Protein AF-A0AAW7J208-F1 (afdb_monomer_lite)

pLDDT: mean 70.07, std 15.94, range [34.88, 95.81]

Sequence (359 aa):
DAKIKTLSASKLTAGTIDAAKINVLNINAANITTGILNADRIGANSITATHINVANLAAISANLGTITAGTINAATVRIINLDAGAISTGTLNANLIAAYSITADKIKATSLDLFNNDFYTNVQPDGMRMQGKSQIIFGKWKDSSGVVRNSEGLYIGGYNAGVKYVALTRADGSTFMLRANSDMDIGTNTNVAKESLNIYDTAHFWYPQINHSDLTINGYFAMGGGIQEGSIQYDKSAGTMNFRVPGGRSGSYFWFNQNVNAAGTFNTVSRLSLKNVKGEYKGDALKEICDTTIVEYSYKNNPKARQLSPIIDDVNKIKQFTLPDIINDGKTVNLYAMSSLSWLAIQELAKKLENLEEK

Secondary structure (DSSP, 8-state):
-PPPS----TT---S---GGG---S---GGG---S---GGGS-TTSS-GGG---S----SS----S---S----TT---SS--GGG---S----TT--TTSS-GGG---S-EE--BTTEEEEEETTEEEEEESS-----EEE-TTSPEEEEE------SSSS----EEE-TTS-EEEEEE-TT---TT-TT--TTEEEE-S-----------SS------EE-SSSS---EEEEETTTTEEEEEE--GGG-EEEEE-S----SS-------GGG--------S-HHHHHHHSPPEEEEETTEEEEEEEE-----S-SS-SS---GGGB-SS-B-HHHHHHHHHHHHHHHHHHHHHHH--

Radius of gyration: 57.97 Å; chains: 1; bounding box: 134×55×175 Å

Foldseek 3Di:
DDDDPDDDCPPDPDPDDDCPPPDDPDDDPVPDDDDDDDCVPQDPPNDDPVNDDDPDDDDPDDPPDDDDDDDDPCPPPDDDDDDPVPPPDPDDDCPPVDPPNDDPVNDPDQWDWDDDPFWTWTHHPVGIDIDGPDDPWFAWDADPVRDTDRDGDDDQADDDDDDGWDFDADPVGRTQWIQAAPPDDPDPDPQDDHNDIDGPDPDPDDDDDDDDDDDDPWDKDWDDDDPFGWIFGQDPVQRWTWTWHGDPPDTDIDIDGPDDDDDDDQDPPDDPVVDDDPDDDDDQLLVQVVLADWDWADDPVGRPDIDIGQDLPPDDPPDPGDHDPQQCPSPGGNPVVNVVSVVVSVVVVVVVVVVVVVD

Organism: NCBI:txid1358

InterPro domains:
  IPR030392 Intramolecular chaperone auto-processing domain [PS51688] (270-359)

Structure (mmCIF, N/CA/C/O backbone):
data_AF-A0AAW7J208-F1
#
_entry.id   AF-A0AAW7J208-F1
#
loop_
_atom_site.group_PDB
_atom_site.id
_atom_site.type_symbol
_atom_site.label_atom_id
_atom_site.label_alt_id
_atom_site.label_comp_id
_atom_site.label_asym_id
_atom_site.label_entity_id
_atom_site.label_seq_id
_atom_site.pdbx_PDB_ins_code
_atom_site.Cartn_x
_atom_site.Cartn_y
_atom_site.Cartn_z
_atom_site.occupancy
_atom_site.B_iso_or_equiv
_atom_site.auth_seq_id
_atom_site.auth_comp_id
_atom_site.auth_asym_id
_atom_site.auth_atom_id
_atom_site.pdbx_PDB_model_num
ATOM 1 N N . ASP A 1 1 ? 74.606 5.127 -89.926 1.00 49.16 1 ASP A N 1
ATOM 2 C CA . ASP A 1 1 ? 74.192 6.021 -88.825 1.00 49.16 1 ASP A CA 1
ATOM 3 C C . ASP A 1 1 ? 75.310 6.285 -87.835 1.00 49.16 1 ASP A C 1
ATOM 5 O O . ASP A 1 1 ? 75.976 5.350 -87.397 1.00 49.16 1 ASP A O 1
ATOM 9 N N . ALA A 1 2 ? 75.525 7.560 -87.499 1.00 66.88 2 ALA A N 1
ATOM 10 C CA . ALA A 1 2 ? 76.449 7.982 -86.450 1.00 66.88 2 ALA A CA 1
ATOM 11 C C . ALA A 1 2 ? 75.791 7.786 -85.072 1.00 66.88 2 ALA A C 1
ATOM 13 O O . ALA A 1 2 ? 74.726 8.340 -84.805 1.00 66.88 2 ALA A O 1
ATOM 14 N N . LYS A 1 3 ? 76.408 6.988 -84.190 1.00 74.56 3 LYS A N 1
ATOM 15 C CA . LYS A 1 3 ? 75.931 6.802 -82.811 1.00 74.56 3 LYS A CA 1
ATOM 16 C C . LYS A 1 3 ? 76.372 7.977 -81.941 1.00 74.56 3 LYS A C 1
ATOM 18 O O . LYS A 1 3 ? 77.566 8.205 -81.770 1.00 74.56 3 LYS A O 1
ATOM 23 N N . ILE A 1 4 ? 75.416 8.664 -81.325 1.00 78.06 4 ILE A N 1
ATOM 24 C CA . ILE A 1 4 ? 75.699 9.603 -80.235 1.00 78.06 4 ILE A CA 1
ATOM 25 C C . ILE A 1 4 ? 75.899 8.780 -78.958 1.00 78.06 4 ILE A C 1
ATOM 27 O O . ILE A 1 4 ? 74.987 8.083 -78.521 1.00 78.06 4 ILE A O 1
ATOM 31 N N . LYS A 1 5 ? 77.107 8.817 -78.379 1.00 79.12 5 LYS A N 1
ATOM 32 C CA . LYS A 1 5 ? 77.455 8.011 -77.193 1.00 79.12 5 LYS A CA 1
ATOM 33 C C . LYS A 1 5 ? 76.780 8.526 -75.915 1.00 79.12 5 LYS A C 1
ATOM 35 O O . LYS A 1 5 ? 76.378 7.722 -75.083 1.00 79.12 5 LYS A O 1
ATOM 40 N N . THR A 1 6 ? 76.642 9.845 -75.773 1.00 77.00 6 THR A N 1
ATOM 41 C CA . THR A 1 6 ? 75.948 10.518 -74.664 1.00 77.00 6 THR A CA 1
ATOM 42 C C . THR A 1 6 ? 75.313 11.819 -75.157 1.00 77.00 6 THR A C 1
ATOM 44 O O . THR A 1 6 ? 75.892 12.524 -75.981 1.00 77.00 6 THR A O 1
ATOM 47 N N . LEU A 1 7 ? 74.124 12.149 -74.652 1.00 77.44 7 LEU A N 1
ATOM 48 C CA . LEU A 1 7 ? 73.428 13.406 -74.934 1.00 77.44 7 LEU A CA 1
ATOM 49 C C . LEU A 1 7 ? 72.880 13.968 -73.618 1.00 77.44 7 LEU A C 1
ATOM 51 O O . LEU A 1 7 ? 72.099 13.302 -72.944 1.00 77.44 7 LEU A O 1
ATOM 55 N N . SER A 1 8 ? 73.292 15.183 -73.249 1.00 80.19 8 SER A N 1
ATOM 56 C CA . SER A 1 8 ? 72.733 15.908 -72.101 1.00 80.19 8 SER A CA 1
ATOM 57 C C . SER A 1 8 ? 71.584 16.796 -72.574 1.00 80.19 8 SER A C 1
ATOM 59 O O . SER A 1 8 ? 71.782 17.666 -73.418 1.00 80.19 8 SER A O 1
ATOM 61 N N . ALA A 1 9 ? 70.381 16.566 -72.048 1.00 76.56 9 ALA A N 1
ATOM 62 C CA . ALA A 1 9 ? 69.143 17.203 -72.505 1.00 76.56 9 ALA A CA 1
ATOM 63 C C . ALA A 1 9 ? 68.591 18.252 -71.515 1.00 76.56 9 ALA A C 1
ATOM 65 O O . ALA A 1 9 ? 67.391 18.508 -71.485 1.00 76.56 9 ALA A O 1
ATOM 66 N N . SER A 1 10 ? 69.448 18.884 -70.706 1.00 74.62 10 SER A N 1
ATOM 67 C CA . SER A 1 10 ? 69.056 19.789 -69.603 1.00 74.62 10 SER A CA 1
ATOM 68 C C . SER A 1 10 ? 68.295 21.063 -70.013 1.00 74.62 10 SER A C 1
ATOM 70 O O . SER A 1 10 ? 67.815 21.798 -69.154 1.00 74.62 10 SER A O 1
ATOM 72 N N . LYS A 1 11 ? 68.187 21.341 -71.316 1.00 72.69 11 LYS A N 1
ATOM 73 C CA . LYS A 1 11 ? 67.493 22.499 -71.906 1.00 72.69 11 LYS A CA 1
ATOM 74 C C . LYS A 1 11 ? 66.445 22.084 -72.951 1.00 72.69 11 LYS A C 1
ATOM 76 O O . LYS A 1 11 ? 65.989 22.923 -73.722 1.00 72.69 11 LYS A O 1
ATOM 81 N N . LEU A 1 12 ? 66.107 20.795 -73.036 1.00 77.12 12 LEU A N 1
ATOM 82 C CA . LEU A 1 12 ? 65.174 20.288 -74.039 1.00 77.12 12 LEU A CA 1
ATOM 83 C C . LEU A 1 12 ? 63.733 20.688 -73.681 1.00 77.12 12 LEU A C 1
ATOM 85 O O . LEU A 1 12 ? 63.069 20.010 -72.904 1.00 77.12 12 LEU A O 1
ATOM 89 N N . THR A 1 13 ? 63.238 21.766 -74.285 1.00 69.44 13 THR A N 1
ATOM 90 C CA . THR A 1 13 ? 61.816 22.142 -74.255 1.00 69.44 13 THR A CA 1
ATOM 91 C C . THR A 1 13 ? 61.118 21.534 -75.471 1.00 69.44 13 THR A C 1
ATOM 93 O O . THR A 1 13 ? 60.892 22.203 -76.476 1.00 69.44 13 THR A O 1
ATOM 96 N N . ALA A 1 14 ? 60.846 20.232 -75.431 1.00 66.44 14 ALA A N 1
ATOM 97 C CA . ALA A 1 14 ? 60.118 19.548 -76.498 1.00 66.44 14 ALA A CA 1
ATOM 98 C C . ALA A 1 14 ? 58.607 19.596 -76.226 1.00 66.44 14 ALA A C 1
ATOM 100 O O . ALA A 1 14 ? 58.178 19.335 -75.107 1.00 66.44 14 ALA A O 1
ATOM 101 N N . GLY A 1 15 ? 57.800 19.900 -77.249 1.00 67.06 15 GLY A N 1
ATOM 102 C CA . GLY A 1 15 ? 56.337 19.910 -77.114 1.00 67.06 15 GLY A CA 1
ATOM 103 C C . GLY A 1 15 ? 55.754 18.518 -76.833 1.00 67.06 15 GLY A C 1
ATOM 104 O O . GLY A 1 15 ? 54.895 18.358 -75.975 1.00 67.06 15 GLY A O 1
ATOM 105 N N . THR A 1 16 ? 56.240 17.483 -77.521 1.00 72.31 16 THR A N 1
ATOM 106 C CA . THR A 1 16 ? 55.883 16.079 -77.265 1.00 72.31 16 THR A CA 1
ATOM 107 C C . THR A 1 16 ? 57.101 15.205 -77.542 1.00 72.31 16 THR A C 1
ATOM 109 O O . THR A 1 16 ? 57.703 15.306 -78.609 1.00 72.31 16 THR A O 1
ATOM 112 N N . ILE A 1 17 ? 57.475 14.356 -76.585 1.00 78.50 17 ILE A N 1
ATOM 113 C CA . ILE A 1 17 ? 58.492 13.315 -76.765 1.00 78.50 17 ILE A CA 1
ATOM 114 C C . ILE A 1 17 ? 57.754 11.980 -76.826 1.00 78.50 17 ILE A C 1
ATOM 116 O O . ILE A 1 17 ? 57.097 11.595 -75.860 1.00 78.50 17 ILE A O 1
ATOM 120 N N . ASP A 1 18 ? 57.862 11.273 -77.950 1.00 78.62 18 ASP A N 1
ATOM 121 C CA . ASP A 1 18 ? 57.304 9.928 -78.085 1.00 78.62 18 ASP A CA 1
ATOM 122 C C . ASP A 1 18 ? 58.197 8.909 -77.361 1.00 78.62 18 ASP A C 1
ATOM 124 O O . ASP A 1 18 ? 59.235 8.468 -77.863 1.00 78.62 18 ASP A O 1
ATOM 128 N N . ALA A 1 19 ? 57.790 8.542 -76.148 1.00 79.62 19 ALA A N 1
ATOM 129 C CA . ALA A 1 19 ? 58.507 7.584 -75.318 1.00 79.62 19 ALA A CA 1
ATOM 130 C C . ALA A 1 19 ? 58.384 6.127 -75.810 1.00 79.62 19 ALA A C 1
ATOM 132 O O . ALA A 1 19 ? 59.087 5.266 -75.286 1.00 79.62 19 ALA A O 1
ATOM 133 N N . ALA A 1 20 ? 57.564 5.819 -76.826 1.00 77.19 20 ALA A N 1
ATOM 134 C CA . ALA A 1 20 ? 57.389 4.446 -77.317 1.00 77.19 20 ALA A CA 1
ATOM 135 C C . ALA A 1 20 ? 58.679 3.830 -77.892 1.00 77.19 20 ALA A C 1
ATOM 137 O O . ALA A 1 20 ? 58.795 2.609 -77.992 1.00 77.19 20 ALA A O 1
ATOM 138 N N . LYS A 1 21 ? 59.658 4.666 -78.260 1.00 78.50 21 LYS A N 1
ATOM 139 C CA . LYS A 1 21 ? 60.955 4.252 -78.822 1.00 78.50 21 LYS A CA 1
ATOM 140 C C . LYS A 1 21 ? 62.141 4.509 -77.885 1.00 78.50 21 LYS A C 1
ATOM 142 O O . LYS A 1 21 ? 63.282 4.282 -78.282 1.00 78.50 21 LYS A O 1
ATOM 147 N N . ILE A 1 22 ? 61.895 4.989 -76.662 1.00 80.00 22 ILE A N 1
ATOM 148 C CA . ILE A 1 22 ? 62.936 5.390 -75.707 1.00 80.00 22 ILE A CA 1
ATOM 149 C C . ILE A 1 22 ? 62.897 4.451 -74.500 1.00 80.00 22 ILE A C 1
ATOM 151 O O . ILE A 1 22 ? 61.886 4.357 -73.812 1.00 80.00 22 ILE A O 1
ATOM 155 N N . ASN A 1 23 ? 64.016 3.786 -74.205 1.00 79.31 23 ASN A N 1
ATOM 156 C CA . ASN A 1 23 ? 64.177 3.043 -72.957 1.00 79.31 23 ASN A CA 1
ATOM 157 C C . ASN A 1 23 ? 64.783 3.966 -71.892 1.00 79.31 23 ASN A C 1
ATOM 159 O O . ASN A 1 23 ? 65.950 4.352 -71.997 1.00 79.31 23 ASN A O 1
ATOM 163 N N . VAL A 1 24 ? 63.994 4.338 -70.884 1.00 80.56 24 VAL A N 1
ATOM 164 C CA . VAL A 1 24 ? 64.457 5.205 -69.797 1.00 80.56 24 VAL A CA 1
ATOM 165 C C . VAL A 1 24 ? 64.844 4.342 -68.603 1.00 80.56 24 VAL A C 1
ATOM 167 O O . VAL A 1 24 ? 63.989 3.777 -67.932 1.00 80.56 24 VAL A O 1
ATOM 170 N N . LEU A 1 25 ? 66.150 4.250 -68.347 1.00 79.56 25 LEU A N 1
ATOM 171 C CA . LEU A 1 25 ? 66.707 3.372 -67.312 1.00 79.56 25 LEU A CA 1
ATOM 172 C C . LEU A 1 25 ? 66.337 3.800 -65.888 1.00 79.56 25 LEU A C 1
ATOM 174 O O . LEU A 1 25 ? 66.113 2.943 -65.046 1.00 79.56 25 LEU A O 1
ATOM 178 N N . ASN A 1 26 ? 66.283 5.107 -65.616 1.00 76.25 26 ASN A N 1
ATOM 179 C CA . ASN A 1 26 ? 65.925 5.657 -64.312 1.00 76.25 26 ASN A CA 1
ATOM 180 C C . ASN A 1 26 ? 65.121 6.940 -64.500 1.00 76.25 26 ASN A C 1
ATOM 182 O O . ASN A 1 26 ? 65.564 7.859 -65.190 1.00 76.25 26 ASN A O 1
ATOM 186 N N . ILE A 1 27 ? 63.963 7.015 -63.852 1.00 82.94 27 ILE A N 1
ATOM 187 C CA . ILE A 1 27 ? 63.142 8.223 -63.791 1.00 82.94 27 ILE A CA 1
ATOM 188 C C . ILE A 1 27 ? 62.992 8.605 -62.323 1.00 82.94 27 ILE A C 1
ATOM 190 O O . ILE A 1 27 ? 62.607 7.778 -61.500 1.00 82.94 27 ILE A O 1
ATOM 194 N N . ASN A 1 28 ? 63.275 9.865 -61.989 1.00 82.00 28 ASN A N 1
ATOM 195 C CA . ASN A 1 28 ? 62.936 10.403 -60.678 1.00 82.00 28 ASN A CA 1
ATOM 196 C C . ASN A 1 28 ? 61.467 10.849 -60.679 1.00 82.00 28 ASN A C 1
ATOM 198 O O . ASN A 1 28 ? 61.122 11.845 -61.317 1.00 82.00 28 ASN A O 1
ATOM 202 N N . ALA A 1 29 ? 60.619 10.120 -59.951 1.00 80.25 29 ALA A N 1
ATOM 203 C CA . ALA A 1 29 ? 59.183 10.374 -59.875 1.00 80.25 29 ALA A CA 1
ATOM 204 C C . ALA A 1 29 ? 58.824 11.763 -59.309 1.00 80.25 29 ALA A C 1
ATOM 206 O O . ALA A 1 29 ? 57.777 12.296 -59.663 1.00 80.25 29 ALA A O 1
ATOM 207 N N . ALA A 1 30 ? 59.696 12.386 -58.504 1.00 78.81 30 ALA A N 1
ATOM 208 C CA . ALA A 1 30 ? 59.445 13.710 -57.922 1.00 78.81 30 ALA A CA 1
ATOM 209 C C . ALA A 1 30 ? 59.345 14.837 -58.968 1.00 78.81 30 ALA A C 1
ATOM 211 O O . ALA A 1 30 ? 58.758 15.878 -58.693 1.00 78.81 30 ALA A O 1
ATOM 212 N N . ASN A 1 31 ? 59.898 14.625 -60.168 1.00 76.75 31 ASN A N 1
ATOM 213 C CA . ASN A 1 31 ? 59.882 15.600 -61.261 1.00 76.75 31 ASN A CA 1
ATOM 214 C C . ASN A 1 31 ? 58.801 15.304 -62.315 1.00 76.75 31 ASN A C 1
ATOM 216 O O . ASN A 1 31 ? 58.774 15.959 -63.357 1.00 76.75 31 ASN A O 1
ATOM 220 N N . ILE A 1 32 ? 57.943 14.302 -62.093 1.00 81.88 32 ILE A N 1
ATOM 221 C CA . ILE A 1 32 ? 56.883 13.946 -63.036 1.00 81.88 32 ILE A CA 1
ATOM 222 C C . ILE A 1 32 ? 55.583 14.653 -62.634 1.00 81.88 32 ILE A C 1
ATOM 224 O O . ILE A 1 32 ? 54.935 14.280 -61.661 1.00 81.88 32 ILE A O 1
ATOM 228 N N . THR A 1 33 ? 55.148 15.609 -63.451 1.00 76.19 33 THR A N 1
ATOM 229 C CA . THR A 1 33 ? 53.785 16.157 -63.400 1.00 76.19 33 THR A CA 1
ATOM 230 C C . THR A 1 33 ? 52.961 15.483 -64.495 1.00 76.19 33 THR A C 1
ATOM 232 O O . THR A 1 33 ? 53.045 15.866 -65.661 1.00 76.19 33 THR A O 1
ATOM 235 N N . THR A 1 34 ? 52.205 14.434 -64.163 1.00 75.69 34 THR A N 1
ATOM 236 C CA . THR A 1 34 ? 51.341 13.744 -65.141 1.00 75.69 34 THR A CA 1
ATOM 237 C C . THR A 1 34 ? 49.925 14.308 -65.141 1.00 75.69 34 THR A C 1
ATOM 239 O O . THR A 1 34 ? 49.398 14.614 -64.076 1.00 75.69 34 THR A O 1
ATOM 242 N N . GLY A 1 35 ? 49.272 14.340 -66.308 1.00 71.38 35 GLY A N 1
ATOM 243 C CA . GLY A 1 35 ? 47.822 14.549 -66.403 1.00 71.38 35 GLY A CA 1
ATOM 244 C C . GLY A 1 35 ? 47.029 13.274 -66.093 1.00 71.38 35 GLY A C 1
ATOM 245 O O . GLY A 1 35 ? 46.317 13.209 -65.099 1.00 71.38 35 GLY A O 1
ATOM 246 N N . ILE A 1 36 ? 47.178 12.239 -66.928 1.00 74.69 36 ILE A N 1
ATOM 247 C CA . ILE A 1 36 ? 46.529 10.930 -66.756 1.00 74.69 36 ILE A CA 1
ATOM 248 C C . ILE A 1 36 ? 47.606 9.845 -66.778 1.00 74.69 36 ILE A C 1
ATOM 250 O O . ILE A 1 36 ? 48.391 9.771 -67.723 1.00 74.69 36 ILE A O 1
ATOM 254 N N . LEU A 1 37 ? 47.613 8.981 -65.764 1.00 79.12 37 LEU A N 1
ATOM 255 C CA . LEU A 1 37 ? 48.396 7.749 -65.736 1.00 79.12 37 LEU A CA 1
ATOM 256 C C . LEU A 1 37 ? 47.424 6.564 -65.767 1.00 79.12 37 LEU A C 1
ATOM 258 O O . LEU A 1 37 ? 46.593 6.434 -64.872 1.00 79.12 37 LEU A O 1
ATOM 262 N N . ASN A 1 38 ? 47.494 5.718 -66.800 1.00 77.00 38 ASN A N 1
ATOM 263 C CA . ASN A 1 38 ? 46.616 4.548 -66.893 1.00 77.00 38 ASN A CA 1
ATOM 264 C C . ASN A 1 38 ? 46.999 3.509 -65.817 1.00 77.00 38 ASN A C 1
ATOM 266 O O . ASN A 1 38 ? 48.148 3.063 -65.759 1.00 77.00 38 ASN A O 1
ATOM 270 N N . ALA A 1 39 ? 46.021 3.118 -64.998 1.00 75.06 39 ALA A N 1
ATOM 271 C CA . ALA A 1 39 ? 46.160 2.142 -63.924 1.00 75.06 39 ALA A CA 1
ATOM 272 C C . ALA A 1 39 ? 46.560 0.735 -64.408 1.00 75.06 39 ALA A C 1
ATOM 274 O O . ALA A 1 39 ? 47.184 0.010 -63.640 1.00 75.06 39 ALA A O 1
ATOM 275 N N . ASP A 1 40 ? 46.324 0.380 -65.680 1.00 74.12 40 ASP A N 1
ATOM 276 C CA . ASP A 1 40 ? 46.755 -0.904 -66.274 1.00 74.12 40 ASP A CA 1
ATOM 277 C C . ASP A 1 40 ? 48.281 -1.119 -66.206 1.00 74.12 40 ASP A C 1
ATOM 279 O O . ASP A 1 40 ? 48.779 -2.236 -66.348 1.00 74.12 40 ASP A O 1
ATOM 283 N N . ARG A 1 41 ? 49.047 -0.036 -66.014 1.00 71.81 41 ARG A N 1
ATOM 284 C CA . ARG A 1 41 ? 50.516 -0.035 -65.904 1.00 71.81 41 ARG A CA 1
ATOM 285 C C . ARG A 1 41 ? 51.013 -0.065 -64.453 1.00 71.81 41 ARG A C 1
ATOM 287 O O . ARG A 1 41 ? 52.224 -0.098 -64.239 1.00 71.81 41 ARG A O 1
ATOM 294 N N . ILE A 1 42 ? 50.115 -0.036 -63.468 1.00 78.88 42 ILE A N 1
ATOM 295 C CA . ILE A 1 42 ? 50.440 -0.111 -62.042 1.00 78.88 42 ILE A CA 1
ATOM 296 C C . ILE A 1 42 ? 50.334 -1.581 -61.619 1.00 78.88 42 ILE A C 1
ATOM 298 O O . ILE A 1 42 ? 49.253 -2.163 -61.624 1.00 78.88 42 ILE A O 1
ATOM 302 N N . GLY A 1 43 ? 51.464 -2.205 -61.276 1.00 74.50 43 GLY A N 1
ATOM 303 C CA . GLY A 1 43 ? 51.495 -3.607 -60.849 1.00 74.50 43 GLY A CA 1
ATOM 304 C C . GLY A 1 43 ? 50.664 -3.866 -59.585 1.00 74.50 43 GLY A C 1
ATOM 305 O O . GLY A 1 43 ? 50.490 -2.982 -58.741 1.00 74.50 43 GLY A O 1
ATOM 306 N N . ALA A 1 44 ? 50.182 -5.101 -59.415 1.00 71.19 44 ALA A N 1
ATOM 307 C CA . ALA A 1 44 ? 49.484 -5.510 -58.194 1.00 71.19 44 ALA A CA 1
ATOM 308 C C . ALA A 1 44 ? 50.346 -5.230 -56.944 1.00 71.19 44 ALA A C 1
ATOM 310 O O . ALA A 1 44 ? 51.567 -5.383 -56.980 1.00 71.19 44 ALA A O 1
ATOM 311 N N . ASN A 1 45 ? 49.719 -4.798 -55.844 1.00 68.75 45 ASN A N 1
ATOM 312 C CA . ASN A 1 45 ? 50.365 -4.411 -54.575 1.00 68.75 45 ASN A CA 1
ATOM 313 C C . ASN A 1 45 ? 51.371 -3.242 -54.647 1.00 68.75 45 ASN A C 1
ATOM 315 O O . ASN A 1 45 ? 51.997 -2.931 -53.637 1.00 68.75 45 ASN A O 1
ATOM 319 N N . SER A 1 46 ? 51.531 -2.571 -55.796 1.00 76.56 46 SER A N 1
ATOM 320 C CA . SER A 1 46 ? 52.492 -1.462 -55.933 1.00 76.56 46 SER A CA 1
ATOM 321 C C . SER A 1 46 ? 52.017 -0.151 -55.295 1.00 76.56 46 SER A C 1
ATOM 323 O O . SER A 1 46 ? 52.837 0.717 -55.014 1.00 76.56 46 SER A O 1
ATOM 325 N N . ILE A 1 47 ? 50.716 -0.007 -55.027 1.00 79.50 47 ILE A N 1
ATOM 326 C CA . ILE A 1 47 ? 50.146 1.134 -54.303 1.00 79.50 47 ILE A CA 1
ATOM 327 C C . ILE A 1 47 ? 49.414 0.606 -53.067 1.00 79.50 47 ILE A C 1
ATOM 329 O O . ILE A 1 47 ? 48.403 -0.086 -53.178 1.00 79.50 47 ILE A O 1
ATOM 333 N N . THR A 1 48 ? 49.931 0.927 -51.883 1.00 79.12 48 THR A N 1
ATOM 334 C CA . THR A 1 48 ? 49.306 0.604 -50.594 1.00 79.12 48 THR A CA 1
ATOM 335 C C . THR A 1 48 ? 48.537 1.808 -50.056 1.00 79.12 48 THR A C 1
ATOM 337 O O . THR A 1 48 ? 48.892 2.955 -50.330 1.00 79.12 48 THR A O 1
ATOM 340 N N . ALA A 1 49 ? 47.511 1.565 -49.234 1.00 76.31 49 ALA A N 1
ATOM 341 C CA . ALA A 1 49 ? 46.683 2.625 -48.645 1.00 76.31 49 ALA A CA 1
ATOM 342 C C . ALA A 1 49 ? 47.488 3.668 -47.838 1.00 76.31 49 ALA A C 1
ATOM 344 O O . ALA A 1 49 ? 47.060 4.809 -47.721 1.00 76.31 49 ALA A O 1
ATOM 345 N N . THR A 1 50 ? 48.681 3.314 -47.344 1.00 77.75 50 THR A N 1
ATOM 346 C CA . THR A 1 50 ? 49.594 4.232 -46.636 1.00 77.75 50 THR A CA 1
ATOM 347 C C . THR A 1 50 ? 50.131 5.369 -47.510 1.00 77.75 50 THR A C 1
ATOM 349 O O . THR A 1 50 ? 50.604 6.364 -46.973 1.00 77.75 50 THR A O 1
ATOM 352 N N . HIS A 1 51 ? 50.083 5.229 -48.838 1.00 77.06 51 HIS A N 1
ATOM 353 C CA . HIS A 1 51 ? 50.622 6.196 -49.801 1.00 77.06 51 HIS A CA 1
ATOM 354 C C . HIS A 1 51 ? 49.528 6.947 -50.580 1.00 77.06 51 HIS A C 1
ATOM 356 O O . HIS A 1 51 ? 49.842 7.666 -51.527 1.00 77.06 51 HIS A O 1
ATOM 362 N N . ILE A 1 52 ? 48.250 6.791 -50.208 1.00 80.31 52 ILE A N 1
ATOM 363 C CA . ILE A 1 52 ? 47.117 7.423 -50.894 1.00 80.31 52 ILE A CA 1
ATOM 364 C C . ILE A 1 52 ? 46.370 8.335 -49.918 1.00 80.31 52 ILE A C 1
ATOM 366 O O . ILE A 1 52 ? 45.854 7.879 -48.903 1.00 80.31 52 ILE A O 1
ATOM 370 N N . ASN A 1 53 ? 46.247 9.618 -50.260 1.00 82.38 53 ASN A N 1
ATOM 371 C CA . ASN A 1 53 ? 45.293 10.517 -49.616 1.00 82.38 53 ASN A CA 1
ATOM 372 C C . ASN A 1 53 ? 43.998 10.533 -50.440 1.00 82.38 53 ASN A C 1
ATOM 374 O O . ASN A 1 53 ? 43.948 11.130 -51.517 1.00 82.38 53 ASN A O 1
ATOM 378 N N . VAL A 1 54 ? 42.969 9.831 -49.965 1.00 83.06 54 VAL A N 1
ATOM 379 C CA . VAL A 1 54 ? 41.672 9.751 -50.645 1.00 83.06 54 VAL A CA 1
ATOM 380 C C . VAL A 1 54 ? 40.739 10.817 -50.077 1.00 83.06 54 VAL A C 1
ATOM 382 O O . VAL A 1 54 ? 40.242 10.675 -48.965 1.00 83.06 54 VAL A O 1
ATOM 385 N N . ALA A 1 55 ? 40.458 11.863 -50.858 1.00 83.81 55 ALA A N 1
ATOM 386 C CA . ALA A 1 55 ? 39.499 12.897 -50.459 1.00 83.81 55 ALA A CA 1
ATOM 387 C C . ALA A 1 55 ? 38.042 12.396 -50.495 1.00 83.81 55 ALA A C 1
ATOM 389 O O . ALA A 1 55 ? 37.242 12.767 -49.645 1.00 83.81 55 ALA A O 1
ATOM 390 N N . ASN A 1 56 ? 37.702 11.546 -51.471 1.00 81.44 56 ASN A N 1
ATOM 391 C CA . ASN A 1 56 ? 36.388 10.919 -51.605 1.00 81.44 56 ASN A CA 1
ATOM 392 C C . ASN A 1 56 ? 36.564 9.464 -52.041 1.00 81.44 56 ASN A C 1
ATOM 394 O O . ASN A 1 56 ? 37.161 9.204 -53.086 1.00 81.44 56 ASN A O 1
ATOM 398 N N . LEU A 1 57 ? 36.038 8.522 -51.257 1.00 86.31 57 LEU A N 1
ATOM 399 C CA . LEU A 1 57 ? 36.042 7.101 -51.594 1.00 86.31 57 LEU A CA 1
ATOM 400 C C . LEU A 1 57 ? 34.620 6.655 -51.943 1.00 86.31 57 LEU A C 1
ATOM 402 O O . LEU A 1 57 ? 33.763 6.582 -51.067 1.00 86.31 57 LEU A O 1
ATOM 406 N N . ALA A 1 58 ? 34.382 6.317 -53.209 1.00 86.12 58 ALA A N 1
ATOM 407 C CA . ALA A 1 58 ? 33.175 5.623 -53.647 1.00 86.12 58 ALA A CA 1
ATOM 408 C C . ALA A 1 58 ? 33.543 4.171 -53.978 1.00 86.12 58 ALA A C 1
ATOM 410 O O . ALA A 1 58 ? 34.137 3.899 -55.019 1.00 86.12 58 ALA A O 1
ATOM 411 N N . ALA A 1 59 ? 33.233 3.241 -53.074 1.00 86.06 59 ALA A N 1
ATOM 412 C CA . ALA A 1 59 ? 33.522 1.819 -53.243 1.00 86.06 59 ALA A CA 1
ATOM 413 C C . ALA A 1 59 ? 32.232 0.997 -53.143 1.00 86.06 59 ALA A C 1
ATOM 415 O O . ALA A 1 59 ? 31.392 1.264 -52.289 1.00 86.06 59 ALA A O 1
ATOM 416 N N . ILE A 1 60 ? 32.097 -0.030 -53.989 1.00 87.38 60 ILE A N 1
ATOM 417 C CA . ILE A 1 60 ? 30.994 -1.007 -53.895 1.00 87.38 60 ILE A CA 1
ATOM 418 C C . ILE A 1 60 ? 31.169 -1.880 -52.641 1.00 87.38 60 ILE A C 1
ATOM 420 O O . ILE A 1 60 ? 30.200 -2.205 -51.960 1.00 87.38 60 ILE A O 1
ATOM 424 N N . SER A 1 61 ? 32.416 -2.229 -52.309 1.00 85.06 61 SER A N 1
ATOM 425 C CA . SER A 1 61 ? 32.792 -2.953 -51.092 1.00 85.06 61 SER A CA 1
ATOM 426 C C . SER A 1 61 ? 34.186 -2.532 -50.638 1.00 85.06 61 SER A C 1
ATOM 428 O O . SER A 1 61 ? 35.085 -2.409 -51.471 1.00 85.06 61 SER A O 1
ATOM 430 N N . ALA A 1 62 ? 34.391 -2.377 -49.333 1.00 86.25 62 ALA A N 1
ATOM 431 C CA . ALA A 1 62 ? 35.705 -2.133 -48.753 1.00 86.25 62 ALA A CA 1
ATOM 432 C C . ALA A 1 62 ? 35.842 -2.875 -47.418 1.00 86.25 62 ALA A C 1
ATOM 434 O O . ALA A 1 62 ? 34.905 -2.911 -46.624 1.00 86.25 62 ALA A O 1
ATOM 435 N N . ASN A 1 63 ? 37.022 -3.440 -47.163 1.00 86.06 63 ASN A N 1
ATOM 436 C CA . ASN A 1 63 ? 37.426 -3.891 -45.834 1.00 86.06 63 ASN A CA 1
ATOM 437 C C . ASN A 1 63 ? 38.318 -2.801 -45.226 1.00 86.06 63 ASN A C 1
ATOM 439 O O . ASN A 1 63 ? 39.511 -2.745 -45.512 1.00 86.06 63 ASN A O 1
ATOM 443 N N . LEU A 1 64 ? 37.71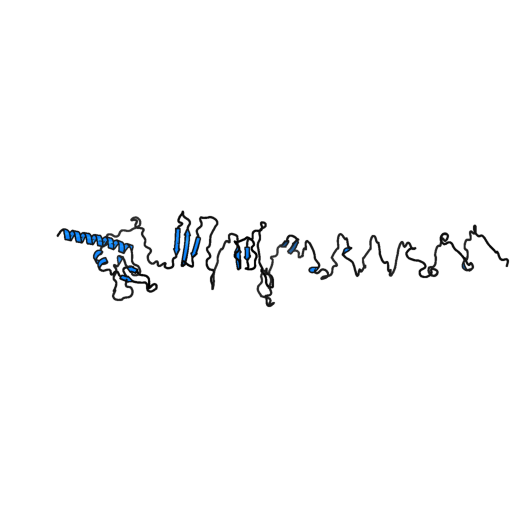0 -1.885 -44.469 1.00 84.56 64 LEU A N 1
ATOM 444 C CA . LEU A 1 64 ? 38.364 -0.665 -43.976 1.00 84.56 64 LEU A CA 1
ATOM 445 C C . LEU A 1 64 ? 39.095 -0.848 -42.634 1.00 84.56 64 LEU A C 1
ATOM 447 O O . LEU A 1 64 ? 39.770 0.075 -42.191 1.00 84.56 64 LEU A O 1
ATOM 451 N N . GLY A 1 65 ? 38.974 -2.010 -41.981 1.00 86.25 65 GLY A N 1
ATOM 452 C CA . GLY A 1 65 ? 39.525 -2.220 -40.640 1.00 86.25 65 GLY A CA 1
ATOM 453 C C . GLY A 1 65 ? 38.957 -1.225 -39.619 1.00 86.25 65 GLY A C 1
ATOM 454 O O . GLY A 1 65 ? 37.740 -1.079 -39.502 1.00 86.25 65 GLY A O 1
ATOM 455 N N . THR A 1 66 ? 39.839 -0.545 -38.880 1.00 84.56 66 THR A N 1
ATOM 456 C CA . THR A 1 66 ? 39.464 0.500 -37.914 1.00 84.56 66 THR A CA 1
ATOM 457 C C . THR A 1 66 ? 39.117 1.803 -38.630 1.00 84.56 66 THR A C 1
ATOM 459 O O . THR A 1 66 ? 39.946 2.366 -39.342 1.00 84.56 66 THR A O 1
ATOM 462 N N . ILE A 1 67 ? 37.915 2.326 -38.384 1.00 87.06 67 ILE A N 1
ATOM 463 C CA . ILE A 1 67 ? 37.445 3.599 -38.938 1.00 87.06 67 ILE A CA 1
ATOM 464 C C . ILE A 1 67 ? 37.369 4.633 -37.810 1.00 87.06 67 ILE A C 1
ATOM 466 O O . ILE A 1 67 ? 36.547 4.502 -36.907 1.00 87.06 67 ILE A O 1
ATOM 470 N N . THR A 1 68 ? 38.173 5.692 -37.897 1.00 86.56 68 THR A N 1
ATOM 471 C CA . THR A 1 68 ? 38.003 6.902 -37.080 1.00 86.56 68 THR A CA 1
ATOM 472 C C . THR A 1 68 ? 37.264 7.938 -37.921 1.00 86.56 68 THR A C 1
ATOM 474 O O . THR A 1 68 ? 37.861 8.578 -38.782 1.00 86.56 68 THR A O 1
ATOM 477 N N . ALA A 1 69 ? 35.956 8.081 -37.712 1.00 83.31 69 ALA A N 1
ATOM 478 C CA . ALA A 1 69 ? 35.110 9.022 -38.448 1.00 83.31 69 ALA A CA 1
ATOM 479 C C . ALA A 1 69 ? 34.498 10.067 -37.506 1.00 83.31 69 ALA A C 1
ATOM 481 O O . ALA A 1 69 ? 34.198 9.761 -36.356 1.00 83.31 69 ALA A O 1
ATOM 482 N N . GLY A 1 70 ? 34.279 11.290 -38.002 1.00 82.44 70 GLY A N 1
ATOM 483 C CA . GLY A 1 70 ? 33.551 12.323 -37.256 1.00 82.44 70 GLY A CA 1
ATOM 484 C C . GLY A 1 70 ? 32.044 12.058 -37.227 1.00 82.44 70 GLY A C 1
ATOM 485 O O . GLY A 1 70 ? 31.442 11.930 -36.167 1.00 82.44 70 GLY A O 1
ATOM 486 N N . THR A 1 71 ? 31.422 11.935 -38.402 1.00 81.62 71 THR A N 1
ATOM 487 C CA . THR A 1 71 ? 29.998 11.599 -38.547 1.00 81.62 71 THR A CA 1
ATOM 488 C C . THR A 1 71 ? 29.843 10.477 -39.562 1.00 81.62 71 THR A C 1
ATOM 490 O O . THR A 1 71 ? 30.395 10.548 -40.657 1.00 81.62 71 THR A O 1
ATOM 493 N N . ILE A 1 72 ? 29.073 9.450 -39.206 1.00 85.62 72 ILE A N 1
ATOM 494 C CA . ILE A 1 72 ? 28.694 8.354 -40.101 1.00 85.62 72 ILE A CA 1
ATOM 495 C C . ILE A 1 72 ? 27.195 8.485 -40.374 1.00 85.62 72 ILE A C 1
ATOM 497 O O . ILE A 1 72 ? 26.389 8.408 -39.448 1.00 85.62 72 ILE A O 1
ATOM 501 N N . ASN A 1 73 ? 26.802 8.662 -41.639 1.00 85.44 73 ASN A N 1
ATOM 502 C CA . ASN A 1 73 ? 25.398 8.545 -42.035 1.00 85.44 73 ASN A CA 1
ATOM 503 C C . ASN A 1 73 ? 25.028 7.054 -42.113 1.00 85.44 73 ASN A C 1
ATOM 505 O O . ASN A 1 73 ? 25.308 6.380 -43.102 1.00 85.44 73 ASN A O 1
ATOM 509 N N . ALA A 1 74 ? 24.448 6.534 -41.033 1.00 82.50 74 ALA A N 1
ATOM 510 C CA . ALA A 1 74 ? 24.281 5.104 -40.802 1.00 82.50 74 ALA A CA 1
ATOM 511 C C . ALA A 1 74 ? 22.936 4.520 -41.284 1.00 82.50 74 ALA A C 1
ATOM 513 O O . ALA A 1 74 ? 22.480 3.525 -40.726 1.00 82.50 74 ALA A O 1
ATOM 514 N N . ALA A 1 75 ? 22.299 5.096 -42.312 1.00 82.31 75 ALA A N 1
ATOM 515 C CA . ALA A 1 75 ? 20.945 4.710 -42.745 1.00 82.31 75 ALA A CA 1
ATOM 516 C C . ALA A 1 75 ? 20.754 3.200 -43.028 1.00 82.31 75 ALA A C 1
ATOM 518 O O . ALA A 1 75 ? 19.653 2.683 -42.866 1.00 82.31 75 ALA A O 1
ATOM 519 N N . THR A 1 76 ? 21.812 2.486 -43.429 1.00 83.31 76 THR A N 1
ATOM 520 C CA . THR A 1 76 ? 21.784 1.043 -43.745 1.00 83.31 76 THR A CA 1
ATOM 521 C C . THR A 1 76 ? 22.885 0.238 -43.041 1.00 83.31 76 THR A C 1
ATOM 523 O O . THR A 1 76 ? 23.170 -0.900 -43.422 1.00 83.31 76 THR A O 1
ATOM 526 N N . VAL A 1 77 ? 23.534 0.797 -42.014 1.00 86.56 77 VAL A N 1
ATOM 527 C CA . VAL A 1 77 ? 24.652 0.123 -41.334 1.00 86.56 77 VAL A CA 1
ATOM 528 C C . VAL A 1 77 ? 24.125 -0.994 -40.432 1.00 86.56 77 VAL A C 1
ATOM 530 O O . VAL A 1 77 ? 23.378 -0.752 -39.489 1.00 86.56 77 VAL A O 1
ATOM 533 N N . ARG A 1 78 ? 24.558 -2.232 -40.697 1.00 82.56 78 ARG A N 1
ATOM 534 C CA . ARG A 1 78 ? 24.241 -3.413 -39.882 1.00 82.56 78 ARG A CA 1
ATOM 535 C C . ARG A 1 78 ? 25.469 -3.857 -39.092 1.00 82.56 78 ARG A C 1
ATOM 537 O O . ARG A 1 78 ? 26.435 -4.340 -39.678 1.00 82.56 78 ARG A O 1
ATOM 544 N N . ILE A 1 79 ? 25.410 -3.739 -37.767 1.00 82.75 79 ILE A N 1
ATOM 545 C CA . ILE A 1 79 ? 26.483 -4.167 -36.859 1.00 82.75 79 ILE A CA 1
ATOM 546 C C . ILE A 1 79 ? 26.113 -5.533 -36.273 1.00 82.75 79 ILE A C 1
ATOM 548 O O . ILE A 1 79 ? 25.033 -5.690 -35.714 1.00 82.75 79 ILE A O 1
ATOM 552 N N . ILE A 1 80 ? 26.988 -6.529 -36.435 1.00 79.50 80 ILE A N 1
ATOM 553 C CA . ILE A 1 80 ? 26.727 -7.911 -35.989 1.00 79.50 80 ILE A CA 1
ATOM 554 C C . ILE 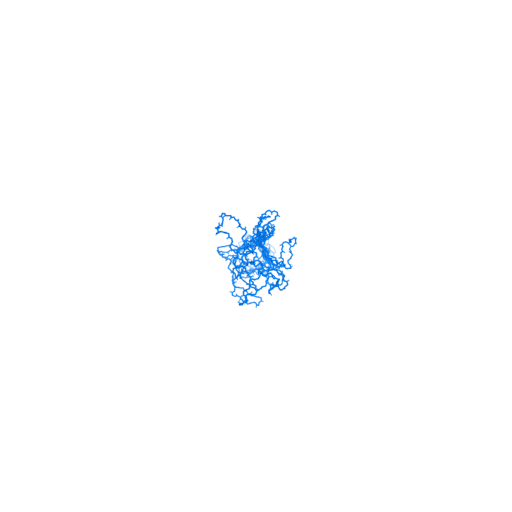A 1 80 ? 27.114 -8.103 -34.517 1.00 79.50 80 ILE A C 1
ATOM 556 O O . ILE A 1 80 ? 26.361 -8.712 -33.770 1.00 79.50 80 ILE A O 1
ATOM 560 N N . ASN A 1 81 ? 28.259 -7.553 -34.101 1.00 77.50 81 ASN A N 1
ATOM 561 C CA . ASN A 1 81 ? 28.821 -7.709 -32.757 1.00 77.50 81 ASN A CA 1
ATOM 562 C C . ASN A 1 81 ? 29.176 -6.333 -32.187 1.00 77.50 81 ASN A C 1
ATOM 564 O O . ASN A 1 81 ? 30.341 -5.939 -32.171 1.00 77.50 81 ASN A O 1
ATOM 568 N N . LEU A 1 82 ? 28.158 -5.567 -31.799 1.00 81.69 82 LEU A N 1
ATOM 569 C CA . LEU A 1 82 ? 28.366 -4.271 -31.162 1.00 81.69 82 LEU A CA 1
ATOM 570 C C . LEU A 1 82 ? 28.659 -4.474 -29.672 1.00 81.69 82 LEU A C 1
ATOM 572 O O . LEU A 1 82 ? 27.805 -4.988 -28.952 1.00 81.69 82 LEU A O 1
ATOM 576 N N . ASP A 1 83 ? 29.835 -4.051 -29.205 1.00 78.25 83 ASP A N 1
ATOM 577 C CA . ASP A 1 83 ? 30.095 -3.931 -27.768 1.00 78.25 83 ASP A CA 1
ATOM 578 C C . ASP A 1 83 ? 29.370 -2.692 -27.226 1.00 78.25 83 ASP A C 1
ATOM 580 O O . ASP A 1 83 ? 29.743 -1.550 -27.504 1.00 78.25 83 ASP A O 1
ATOM 584 N N . ALA A 1 84 ? 28.307 -2.929 -26.459 1.00 68.25 84 ALA A N 1
ATOM 585 C CA . ALA A 1 84 ? 27.499 -1.872 -25.868 1.00 68.25 84 ALA A CA 1
ATOM 586 C C . ALA A 1 84 ? 28.239 -1.080 -24.772 1.00 68.25 84 ALA A C 1
ATOM 588 O O . ALA A 1 84 ? 27.865 0.060 -24.507 1.00 68.25 84 ALA A O 1
ATOM 589 N N . GLY A 1 85 ? 29.292 -1.639 -24.158 1.00 64.62 85 GLY A N 1
ATOM 590 C CA . GLY A 1 85 ? 30.063 -0.978 -23.098 1.00 64.62 85 GLY A CA 1
ATOM 591 C C . GLY A 1 85 ? 30.875 0.228 -23.582 1.00 64.62 85 GLY A C 1
ATOM 592 O O . GLY A 1 85 ? 31.180 1.121 -22.795 1.00 64.62 85 GLY A O 1
ATOM 593 N N . ALA A 1 86 ? 31.175 0.290 -24.882 1.00 64.38 86 ALA A N 1
ATOM 594 C CA . ALA A 1 86 ? 31.887 1.397 -25.521 1.00 64.38 86 ALA A CA 1
ATOM 595 C C . ALA A 1 86 ? 30.954 2.506 -26.059 1.00 64.38 86 ALA A C 1
ATOM 597 O O . ALA A 1 86 ? 31.429 3.516 -26.581 1.00 64.38 86 ALA A O 1
ATOM 598 N N . ILE A 1 87 ? 29.629 2.346 -25.947 1.00 72.94 87 ILE A N 1
ATOM 599 C CA . ILE A 1 87 ? 28.639 3.320 -26.426 1.00 72.94 87 ILE A CA 1
ATOM 600 C C . ILE A 1 87 ? 28.398 4.383 -25.339 1.00 72.94 87 ILE A C 1
ATOM 602 O O . ILE A 1 87 ? 27.494 4.259 -24.518 1.00 72.94 87 ILE A O 1
ATOM 606 N N . SER A 1 88 ? 29.178 5.470 -25.334 1.00 63.81 88 SER A N 1
ATOM 607 C CA . SER A 1 88 ? 28.991 6.605 -24.407 1.00 63.81 88 SER A CA 1
ATOM 608 C C . SER A 1 88 ? 27.970 7.639 -24.925 1.00 63.81 88 SER A C 1
ATOM 610 O O . SER A 1 88 ? 28.245 8.840 -24.986 1.00 63.81 88 SER A O 1
ATOM 612 N N . THR A 1 89 ? 26.806 7.196 -25.397 1.00 57.00 89 THR A N 1
ATOM 613 C CA . THR A 1 89 ? 25.805 8.096 -26.001 1.00 57.00 89 THR A CA 1
ATOM 614 C C . THR A 1 89 ? 24.921 8.760 -24.947 1.00 57.00 89 THR A C 1
ATOM 616 O O . THR A 1 89 ? 24.500 8.100 -24.002 1.00 57.00 89 THR A O 1
ATOM 619 N N . GLY A 1 90 ? 24.554 10.031 -25.148 1.00 58.53 90 GLY A N 1
ATOM 620 C CA . GLY A 1 90 ? 23.600 10.739 -24.281 1.00 58.53 90 GLY A CA 1
ATOM 621 C C . GLY A 1 90 ? 22.137 10.282 -24.420 1.00 58.53 90 GLY A C 1
ATOM 622 O O . GLY A 1 90 ? 21.396 10.319 -23.444 1.00 58.53 90 GLY A O 1
ATOM 623 N N . THR A 1 91 ? 21.687 9.838 -25.602 1.00 54.56 91 THR A N 1
ATOM 624 C CA . THR A 1 91 ? 20.297 9.382 -25.820 1.00 54.56 91 THR A CA 1
ATOM 625 C C . THR A 1 91 ? 20.239 8.272 -26.872 1.00 54.56 91 THR A C 1
ATOM 627 O O . THR A 1 91 ? 20.716 8.457 -27.989 1.00 54.56 91 THR A O 1
ATOM 630 N N . LEU A 1 92 ? 19.617 7.137 -26.535 1.00 68.31 92 LEU A N 1
ATOM 631 C CA . LEU A 1 92 ? 19.250 6.066 -27.468 1.00 68.31 92 LEU A CA 1
ATOM 632 C C . LEU A 1 92 ? 17.731 6.123 -27.700 1.00 68.31 92 LEU A C 1
ATOM 634 O O . LEU A 1 92 ? 16.960 5.870 -26.777 1.00 68.31 92 LEU A O 1
ATOM 638 N N . ASN A 1 93 ? 17.283 6.469 -28.910 1.00 60.47 93 ASN A N 1
ATOM 639 C CA . ASN A 1 93 ? 15.856 6.463 -29.248 1.00 60.47 93 ASN A CA 1
ATOM 640 C C . ASN A 1 93 ? 15.401 5.022 -29.549 1.00 60.47 93 ASN A C 1
ATOM 642 O O . ASN A 1 93 ? 15.738 4.453 -30.585 1.00 60.47 93 ASN A O 1
ATOM 646 N N . ALA A 1 94 ? 14.660 4.428 -28.614 1.00 59.19 94 ALA A N 1
ATOM 647 C CA . ALA A 1 94 ? 14.305 3.010 -28.585 1.00 59.19 94 ALA A CA 1
ATOM 648 C C . ALA A 1 94 ? 13.109 2.607 -29.475 1.00 59.19 94 ALA A C 1
ATOM 650 O O . ALA A 1 94 ? 12.655 1.467 -29.382 1.00 59.19 94 ALA A O 1
ATOM 651 N N . ASN A 1 95 ? 12.615 3.480 -30.363 1.00 56.59 95 ASN A N 1
ATOM 652 C CA . ASN A 1 95 ? 11.448 3.199 -31.218 1.00 56.59 95 ASN A CA 1
ATOM 653 C C . ASN A 1 95 ? 11.580 1.938 -32.111 1.00 56.59 95 ASN A C 1
ATOM 655 O O . ASN A 1 95 ? 10.582 1.483 -32.661 1.00 56.59 95 ASN A O 1
ATOM 659 N N . LEU A 1 96 ? 12.785 1.370 -32.266 1.00 54.94 96 LEU A N 1
ATOM 660 C CA . LEU A 1 96 ? 13.074 0.183 -33.087 1.00 54.94 96 LEU A CA 1
ATOM 661 C C . LEU A 1 96 ? 13.600 -1.027 -32.290 1.00 54.94 96 LEU A C 1
ATOM 663 O O . LEU A 1 96 ? 14.064 -1.999 -32.887 1.00 54.94 96 LEU A O 1
ATOM 667 N N . ILE A 1 97 ? 13.545 -1.006 -30.955 1.00 70.38 97 ILE A N 1
ATOM 668 C CA . ILE A 1 97 ? 13.888 -2.190 -30.155 1.00 70.38 97 ILE A CA 1
ATOM 669 C C . ILE A 1 97 ? 12.722 -3.183 -30.253 1.00 70.38 97 ILE A C 1
ATOM 671 O O . ILE A 1 97 ? 11.653 -2.955 -29.692 1.00 70.38 97 ILE A O 1
ATOM 675 N N . ALA A 1 98 ? 12.913 -4.279 -30.995 1.00 64.06 98 ALA A N 1
ATOM 676 C CA . ALA A 1 98 ? 11.877 -5.289 -31.208 1.00 64.06 98 ALA A CA 1
ATOM 677 C C . ALA A 1 98 ? 11.366 -5.880 -29.881 1.00 64.06 98 ALA A C 1
ATOM 679 O O . ALA A 1 98 ? 12.144 -6.105 -28.945 1.00 64.06 98 ALA A O 1
ATOM 680 N N . ALA A 1 99 ? 10.065 -6.190 -29.829 1.00 56.31 99 ALA A N 1
ATOM 681 C CA . ALA A 1 99 ? 9.448 -6.882 -28.699 1.00 56.31 99 ALA A CA 1
ATOM 682 C C . ALA A 1 99 ? 10.271 -8.128 -28.306 1.00 56.31 99 ALA A C 1
ATOM 684 O O . ALA A 1 99 ? 10.774 -8.837 -29.176 1.00 56.31 99 ALA A O 1
ATOM 685 N N . TYR A 1 100 ? 10.427 -8.370 -26.999 1.00 55.34 100 TYR A N 1
ATOM 686 C CA . TYR A 1 100 ? 11.249 -9.442 -26.400 1.00 55.34 100 TYR A CA 1
ATOM 687 C C . TYR A 1 100 ? 12.780 -9.290 -26.493 1.00 55.34 100 TYR A C 1
ATOM 689 O O . TYR A 1 100 ? 13.497 -10.128 -25.949 1.00 55.34 100 TYR A O 1
ATOM 697 N N . SER A 1 101 ? 13.316 -8.227 -27.104 1.00 64.81 101 SER A N 1
ATOM 698 C CA . SER A 1 101 ? 14.775 -7.987 -27.107 1.00 64.81 101 SER A CA 1
ATOM 699 C C . SER A 1 101 ? 15.289 -7.507 -25.745 1.00 64.81 101 SER A C 1
ATOM 701 O O . SER A 1 101 ? 16.362 -7.916 -25.296 1.00 64.81 101 SER A O 1
ATOM 703 N N . ILE A 1 102 ? 14.484 -6.691 -25.058 1.00 72.00 102 ILE A N 1
ATOM 704 C CA . ILE A 1 102 ? 14.682 -6.316 -23.657 1.00 72.00 102 ILE A CA 1
ATOM 705 C C . ILE A 1 102 ? 13.662 -7.097 -22.825 1.00 72.00 102 ILE A C 1
ATOM 707 O O . ILE A 1 102 ? 12.477 -6.769 -22.794 1.00 72.00 102 ILE A O 1
ATOM 711 N N . THR A 1 103 ? 14.122 -8.172 -22.196 1.00 64.25 103 THR A N 1
ATOM 712 C CA . THR A 1 103 ? 13.358 -8.966 -21.229 1.00 64.25 103 THR A CA 1
ATOM 713 C C . THR A 1 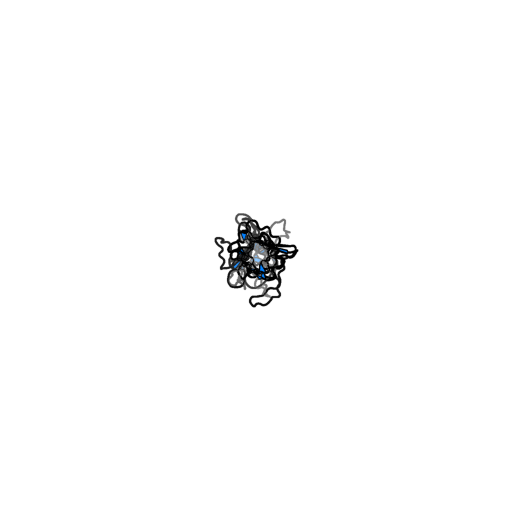103 ? 13.560 -8.404 -19.818 1.00 64.25 103 THR A C 1
ATOM 715 O O . THR A 1 103 ? 14.534 -7.697 -19.565 1.00 64.25 103 THR A O 1
ATOM 718 N N . ALA A 1 104 ? 12.632 -8.669 -18.894 1.00 58.00 104 ALA A N 1
ATOM 719 C CA . ALA A 1 104 ? 12.632 -8.055 -17.560 1.00 58.00 104 ALA A CA 1
ATOM 720 C C . ALA A 1 104 ? 13.924 -8.313 -16.754 1.00 58.00 104 ALA A C 1
ATOM 722 O O . ALA A 1 104 ? 14.363 -7.446 -16.006 1.00 58.00 104 ALA A O 1
ATOM 723 N N . ASP A 1 105 ? 14.577 -9.459 -16.961 1.00 58.97 105 ASP A N 1
ATOM 724 C CA . ASP A 1 105 ? 15.875 -9.820 -16.371 1.00 58.97 105 ASP A CA 1
ATOM 725 C C . ASP A 1 105 ? 17.039 -8.929 -16.838 1.00 58.97 105 ASP A C 1
ATOM 727 O O . ASP A 1 105 ? 18.076 -8.871 -16.180 1.00 58.97 105 ASP A O 1
ATOM 731 N N . LYS A 1 106 ? 16.868 -8.202 -17.949 1.00 63.84 106 LYS A N 1
ATOM 732 C CA . LYS A 1 106 ? 17.876 -7.309 -18.540 1.00 63.84 106 LYS A CA 1
ATOM 733 C C . LYS A 1 106 ? 17.676 -5.835 -18.164 1.00 63.84 106 LYS A C 1
ATOM 735 O O . LYS A 1 106 ? 18.486 -5.000 -18.560 1.00 63.84 106 LYS A O 1
ATOM 740 N N . ILE A 1 107 ? 16.627 -5.496 -17.406 1.00 72.38 107 ILE A N 1
ATOM 741 C CA . ILE A 1 107 ? 16.313 -4.117 -16.996 1.00 72.38 107 ILE A CA 1
ATOM 742 C C . ILE A 1 107 ? 16.782 -3.889 -15.553 1.00 72.38 107 ILE A C 1
ATOM 744 O O . ILE A 1 107 ? 16.062 -4.164 -14.598 1.00 72.38 107 ILE A O 1
ATOM 748 N N . LYS A 1 108 ? 17.990 -3.339 -15.383 1.00 66.69 108 LYS A N 1
ATOM 749 C CA . LYS A 1 108 ? 18.485 -2.827 -14.092 1.00 66.69 108 LYS A CA 1
ATOM 750 C C . LYS A 1 108 ? 18.313 -1.306 -14.046 1.00 66.69 108 LYS A C 1
ATOM 752 O O . LYS A 1 108 ? 19.261 -0.567 -14.296 1.00 66.69 108 LYS A O 1
ATOM 757 N N . ALA A 1 109 ? 17.093 -0.848 -13.776 1.00 64.44 109 ALA A N 1
ATOM 758 C CA . ALA A 1 109 ? 16.747 0.572 -13.737 1.00 64.44 109 ALA A CA 1
ATOM 759 C C . ALA A 1 109 ? 16.533 1.058 -12.297 1.00 64.44 109 ALA A C 1
ATOM 761 O O . ALA A 1 109 ? 16.053 0.310 -11.450 1.00 64.44 109 ALA A O 1
ATOM 762 N N . THR A 1 110 ? 16.870 2.320 -12.022 1.00 53.75 110 THR A N 1
ATOM 763 C CA . THR A 1 110 ? 16.485 2.979 -10.765 1.00 53.75 110 THR A CA 1
ATOM 764 C C . THR A 1 110 ? 15.004 3.358 -10.759 1.00 53.75 110 THR A C 1
ATOM 766 O O . THR A 1 110 ? 14.430 3.419 -9.682 1.00 53.75 110 THR A O 1
ATOM 769 N N . SER A 1 111 ? 14.382 3.574 -11.929 1.00 51.41 111 SER A N 1
ATOM 770 C CA . SER A 1 111 ? 12.933 3.756 -12.080 1.00 51.41 111 SER A CA 1
ATOM 771 C C . SER A 1 111 ? 12.405 3.262 -13.433 1.00 51.41 111 SER A C 1
ATOM 773 O O . SER A 1 111 ? 13.143 3.268 -14.420 1.00 51.41 111 SER A O 1
ATOM 775 N N . LEU A 1 112 ? 11.153 2.787 -13.464 1.00 68.25 112 LEU A N 1
ATOM 776 C CA . LEU A 1 112 ? 10.477 2.231 -14.643 1.00 68.25 112 LEU A CA 1
ATOM 777 C C . LEU A 1 112 ? 8.998 2.649 -14.661 1.00 68.25 112 LEU A C 1
ATOM 779 O O . LEU A 1 112 ? 8.226 2.155 -13.846 1.00 68.25 112 LEU A O 1
ATOM 783 N N . ASP A 1 113 ? 8.606 3.499 -15.613 1.00 59.00 113 ASP A N 1
ATOM 784 C CA . ASP A 1 113 ? 7.202 3.847 -15.866 1.00 59.00 113 ASP A CA 1
ATOM 785 C C . ASP A 1 113 ? 6.586 2.869 -16.882 1.00 59.00 113 ASP A C 1
ATOM 787 O O . ASP A 1 113 ? 7.016 2.780 -18.033 1.00 59.00 113 ASP A O 1
ATOM 791 N N . LEU A 1 114 ? 5.562 2.122 -16.462 1.00 64.12 114 LEU A N 1
ATOM 792 C CA . LEU A 1 114 ? 4.795 1.214 -17.323 1.00 64.12 114 LEU A CA 1
ATOM 793 C C . LEU A 1 114 ? 3.448 1.865 -17.670 1.00 64.12 114 LEU A C 1
ATOM 795 O O . LEU A 1 114 ? 2.610 2.039 -16.787 1.00 64.12 114 LEU A O 1
ATOM 799 N N . PHE A 1 115 ? 3.238 2.245 -18.935 1.00 60.66 115 PHE A N 1
ATOM 800 C CA . PHE A 1 115 ? 2.060 3.018 -19.350 1.00 60.66 115 PHE A CA 1
ATOM 801 C C . PHE A 1 115 ? 0.824 2.174 -19.693 1.00 60.66 115 PHE A C 1
ATOM 803 O O . PHE A 1 115 ? 0.867 1.297 -20.556 1.00 60.66 115 PHE A O 1
ATOM 810 N N . ASN A 1 116 ? -0.320 2.600 -19.151 1.00 51.75 116 ASN A N 1
ATOM 811 C CA . ASN A 1 116 ? -1.457 3.087 -19.946 1.00 51.75 116 ASN A CA 1
ATOM 812 C C . ASN A 1 116 ? -1.917 4.435 -19.326 1.00 51.75 116 ASN A C 1
ATOM 814 O O . ASN A 1 116 ? -1.682 4.661 -18.143 1.00 51.75 116 ASN A O 1
ATOM 818 N N . ASN A 1 117 ? -2.548 5.329 -20.097 1.00 55.31 117 ASN A N 1
ATOM 819 C CA . ASN A 1 117 ? -2.946 6.708 -19.748 1.00 55.31 117 ASN A CA 1
ATOM 820 C C . ASN A 1 117 ? -3.678 6.886 -18.399 1.00 55.31 117 ASN A C 1
ATOM 822 O O . ASN A 1 117 ? -3.693 7.993 -17.869 1.00 55.31 117 ASN A O 1
ATOM 826 N N . ASP A 1 118 ? -4.259 5.827 -17.831 1.00 50.22 118 ASP A N 1
ATOM 827 C CA . ASP A 1 118 ? -5.044 5.884 -16.591 1.00 50.22 118 ASP A CA 1
ATOM 828 C C . ASP A 1 118 ? -4.377 5.208 -15.376 1.00 50.22 118 ASP A C 1
ATOM 830 O O . ASP A 1 118 ? -4.943 5.230 -14.275 1.00 50.22 118 ASP A O 1
ATOM 834 N N . PHE A 1 119 ? -3.190 4.606 -15.541 1.00 54.66 119 PHE A N 1
ATOM 835 C CA . PHE A 1 119 ? -2.483 3.899 -14.469 1.00 54.66 119 PHE A CA 1
ATOM 836 C C . PHE A 1 119 ? -0.980 3.766 -14.749 1.00 54.66 119 PHE A C 1
ATOM 838 O O . PHE A 1 119 ? -0.586 3.237 -15.787 1.00 54.66 119 PHE A O 1
ATOM 845 N N . TYR A 1 120 ? -0.142 4.167 -13.790 1.00 60.72 120 TYR A N 1
ATOM 846 C CA . TYR A 1 120 ? 1.296 3.899 -13.830 1.00 60.72 120 TYR A CA 1
ATOM 847 C C . TYR A 1 120 ? 1.796 3.352 -12.487 1.00 60.72 120 TYR A C 1
ATOM 849 O O . TYR A 1 120 ? 1.273 3.663 -11.412 1.00 60.72 120 TYR A O 1
ATOM 857 N N . THR A 1 121 ? 2.808 2.489 -12.567 1.00 66.19 121 THR A N 1
ATOM 858 C CA . THR A 1 121 ? 3.541 1.948 -11.416 1.00 66.19 121 THR A CA 1
ATOM 859 C C . THR A 1 121 ? 4.923 2.572 -11.424 1.00 66.19 121 THR A C 1
ATOM 861 O O . THR A 1 121 ? 5.669 2.354 -12.367 1.00 66.19 121 THR A O 1
ATOM 864 N N . ASN A 1 122 ? 5.249 3.342 -10.391 1.00 57.78 122 ASN A N 1
ATOM 865 C CA . ASN A 1 122 ? 6.554 3.958 -10.216 1.00 57.78 122 ASN A CA 1
ATOM 866 C C . ASN A 1 122 ? 7.364 3.128 -9.215 1.00 57.78 122 ASN A C 1
ATOM 868 O O . ASN A 1 122 ? 7.063 3.114 -8.019 1.00 57.78 122 ASN A O 1
ATOM 872 N N . VAL A 1 123 ? 8.368 2.414 -9.715 1.00 66.62 123 VAL A N 1
ATOM 873 C CA . VAL A 1 123 ? 9.359 1.709 -8.894 1.00 66.62 123 VAL A CA 1
ATOM 874 C C . VAL A 1 123 ? 10.555 2.640 -8.708 1.00 66.62 123 VAL A C 1
ATOM 876 O O . VAL A 1 123 ? 11.029 3.202 -9.685 1.00 66.62 123 VAL A O 1
ATOM 879 N N . GLN A 1 124 ? 11.030 2.821 -7.481 1.00 54.56 124 GLN A N 1
ATOM 880 C CA . GLN A 1 124 ? 12.215 3.602 -7.116 1.00 54.56 124 GLN A CA 1
ATOM 881 C C . GLN A 1 124 ? 13.097 2.772 -6.160 1.00 54.56 124 GLN A C 1
ATOM 883 O O . GLN A 1 124 ? 12.620 1.776 -5.606 1.00 54.56 124 GLN A O 1
ATOM 888 N N . PRO A 1 125 ? 14.374 3.135 -5.921 1.00 47.47 125 PRO A N 1
ATOM 889 C CA . PRO A 1 125 ? 15.235 2.394 -4.993 1.00 47.47 125 PRO A CA 1
ATOM 890 C C . PRO A 1 125 ? 14.728 2.405 -3.540 1.00 47.47 125 PRO A C 1
ATOM 892 O O . PRO A 1 125 ? 15.137 1.563 -2.745 1.00 47.47 125 PRO A O 1
ATOM 895 N N . ASP A 1 126 ? 13.849 3.349 -3.199 1.00 51.59 126 ASP A N 1
ATOM 896 C CA . ASP A 1 126 ? 13.227 3.535 -1.887 1.00 51.59 126 ASP A CA 1
ATOM 897 C C . ASP A 1 126 ? 11.796 2.966 -1.787 1.00 51.59 126 ASP A C 1
ATOM 899 O O . ASP A 1 126 ? 11.207 2.990 -0.706 1.00 51.59 126 ASP A O 1
ATOM 903 N N . GLY A 1 127 ? 11.234 2.402 -2.864 1.00 47.19 127 GLY A N 1
ATOM 904 C CA . GLY A 1 127 ? 9.944 1.707 -2.810 1.00 47.19 127 GLY A CA 1
ATOM 905 C C . GLY A 1 127 ? 9.168 1.653 -4.127 1.00 47.19 127 GLY A C 1
ATOM 906 O O . GLY A 1 127 ? 9.636 2.072 -5.180 1.00 47.19 127 GLY A O 1
ATOM 907 N N . MET A 1 128 ? 7.941 1.126 -4.070 1.00 67.62 128 MET A N 1
ATOM 908 C CA . MET A 1 128 ? 7.028 1.037 -5.218 1.00 67.62 128 MET A CA 1
ATOM 909 C C . MET A 1 128 ? 5.722 1.789 -4.937 1.00 67.62 128 MET A C 1
ATOM 911 O O . MET A 1 128 ? 5.057 1.536 -3.933 1.00 67.62 128 MET A O 1
ATOM 915 N N . ARG A 1 129 ? 5.327 2.686 -5.848 1.00 59.62 129 ARG A N 1
ATOM 916 C CA . ARG A 1 129 ? 4.117 3.521 -5.771 1.00 59.62 129 ARG A CA 1
ATOM 917 C C . ARG A 1 129 ? 3.200 3.251 -6.969 1.00 59.62 129 ARG A C 1
ATOM 919 O O . ARG A 1 129 ? 3.628 3.371 -8.109 1.00 59.62 129 ARG A O 1
ATOM 926 N N . MET A 1 130 ? 1.926 2.938 -6.720 1.00 67.94 130 MET A N 1
ATOM 927 C CA . MET A 1 130 ? 0.897 2.681 -7.748 1.00 67.94 130 MET A CA 1
ATOM 928 C C . MET A 1 130 ? -0.219 3.734 -7.634 1.00 67.94 130 MET A C 1
ATOM 930 O O . MET A 1 130 ? -0.808 3.851 -6.559 1.00 67.94 130 MET A O 1
ATOM 934 N N . GLN A 1 131 ? -0.492 4.529 -8.684 1.00 52.81 131 GLN A N 1
ATOM 935 C CA . GLN A 1 131 ? -1.501 5.612 -8.652 1.00 52.81 131 GLN A CA 1
ATOM 936 C C . GLN A 1 131 ? -2.260 5.792 -9.980 1.00 52.81 131 GLN A C 1
ATOM 938 O O . GLN A 1 131 ? -1.666 5.756 -11.054 1.00 52.81 131 GLN A O 1
ATOM 943 N N . GLY A 1 132 ? -3.579 6.019 -9.896 1.00 59.69 132 GLY A N 1
ATOM 944 C CA . GLY A 1 132 ? -4.482 6.242 -11.036 1.00 59.69 132 GLY A CA 1
ATOM 945 C C . GLY A 1 132 ? -5.951 6.397 -10.603 1.00 59.69 132 GLY A C 1
ATOM 946 O O . GLY A 1 132 ? -6.262 6.250 -9.422 1.00 59.69 132 GLY A O 1
ATOM 947 N N . LYS A 1 133 ? -6.864 6.697 -11.544 1.00 48.25 133 LYS A N 1
ATOM 948 C CA . LYS A 1 133 ? -8.324 6.789 -11.277 1.00 48.25 133 LYS A CA 1
ATOM 949 C C . LYS A 1 133 ? -9.020 5.421 -11.186 1.00 48.25 133 LYS A C 1
ATOM 951 O O . LYS A 1 133 ? -10.177 5.358 -10.782 1.00 48.25 133 LYS A O 1
ATOM 956 N N . SER A 1 134 ? -8.338 4.344 -11.575 1.00 48.12 134 SER A N 1
ATOM 957 C CA . SER A 1 134 ? -8.868 2.978 -11.560 1.00 48.12 134 SER A CA 1
ATOM 958 C C . SER A 1 134 ? -8.482 2.240 -10.273 1.00 48.12 134 SER A C 1
ATOM 960 O O . SER A 1 134 ? -7.374 2.408 -9.761 1.00 48.12 134 SER A O 1
ATOM 962 N N . GLN A 1 135 ? -9.397 1.423 -9.748 1.00 48.66 135 GLN A N 1
ATOM 963 C CA . GLN A 1 135 ? -9.153 0.546 -8.599 1.00 48.66 135 GLN A CA 1
ATOM 964 C C . GLN A 1 135 ? -8.124 -0.540 -8.955 1.00 48.66 135 GLN A C 1
ATOM 966 O O . GLN A 1 135 ? -8.043 -0.977 -10.103 1.00 48.66 135 GLN A O 1
ATOM 971 N N . ILE A 1 136 ? -7.374 -1.034 -7.964 1.00 58.69 136 ILE A N 1
ATOM 972 C CA . ILE A 1 136 ? -6.643 -2.297 -8.117 1.00 58.69 136 ILE A CA 1
ATOM 973 C C . ILE A 1 136 ? -7.700 -3.415 -8.126 1.00 58.69 136 ILE A C 1
ATOM 975 O O . ILE A 1 136 ? -8.222 -3.781 -7.076 1.00 58.69 136 ILE A O 1
ATOM 979 N N . ILE A 1 137 ? -8.080 -3.894 -9.315 1.00 47.50 137 ILE A N 1
ATOM 980 C CA . ILE A 1 137 ? -9.081 -4.957 -9.490 1.00 47.50 137 ILE A CA 1
ATOM 981 C C . ILE A 1 137 ? -8.375 -6.311 -9.432 1.00 47.50 137 ILE A C 1
ATOM 983 O O . ILE A 1 137 ? -7.428 -6.566 -10.176 1.00 47.50 137 ILE A O 1
ATOM 987 N N . PHE A 1 138 ? -8.849 -7.191 -8.554 1.00 57.53 138 PHE A N 1
ATOM 988 C CA . PHE A 1 138 ? -8.233 -8.489 -8.316 1.00 57.53 138 PHE A CA 1
ATOM 989 C C . PHE A 1 138 ? -9.013 -9.619 -8.995 1.00 57.53 138 PHE A C 1
ATOM 991 O O . PHE A 1 138 ? -10.121 -9.935 -8.582 1.00 57.53 138 PHE A O 1
ATOM 998 N N . GLY A 1 139 ? -8.442 -10.230 -10.036 1.00 51.16 139 GLY A N 1
ATOM 999 C CA . GLY A 1 139 ? -9.068 -11.328 -10.784 1.00 51.16 139 GLY A CA 1
ATOM 1000 C C . GLY A 1 139 ? -8.913 -12.712 -10.137 1.00 51.16 139 GLY A C 1
ATOM 1001 O O . GLY A 1 139 ? -8.307 -12.867 -9.077 1.00 51.16 139 GLY A O 1
ATOM 1002 N N . LYS A 1 140 ? -9.458 -13.736 -10.807 1.00 52.94 140 LYS A N 1
ATOM 1003 C CA . LYS A 1 140 ? -9.372 -15.152 -10.404 1.00 52.94 140 LYS A CA 1
ATOM 1004 C C . LYS A 1 140 ? -7.925 -15.605 -10.162 1.00 52.94 140 LYS A C 1
ATOM 1006 O O . LYS A 1 140 ? -7.044 -15.321 -10.972 1.00 52.94 140 LYS A O 1
ATOM 1011 N N . TRP A 1 141 ? -7.691 -16.378 -9.101 1.00 53.81 141 TRP A N 1
ATOM 1012 C CA . TRP A 1 141 ? -6.367 -16.903 -8.724 1.00 53.81 141 TRP A CA 1
ATOM 1013 C C . TRP A 1 141 ? -6.299 -18.439 -8.836 1.00 53.81 141 TRP A C 1
ATOM 1015 O O . TRP A 1 141 ? -7.331 -19.107 -8.899 1.00 53.81 141 TRP A O 1
ATOM 1025 N N . LYS A 1 142 ? -5.091 -19.019 -8.901 1.00 50.94 142 LYS A N 1
ATOM 1026 C CA . LYS A 1 142 ? -4.862 -20.480 -8.950 1.00 50.94 142 LYS A CA 1
ATOM 1027 C C . LYS A 1 142 ? -4.430 -21.014 -7.587 1.00 50.94 142 LYS A C 1
ATOM 1029 O O . LYS A 1 142 ? -3.590 -20.396 -6.942 1.00 50.94 142 LYS A O 1
ATOM 1034 N N . ASP A 1 143 ? -4.964 -22.158 -7.175 1.00 52.19 143 ASP A N 1
ATOM 1035 C CA . ASP A 1 143 ? -4.623 -22.785 -5.894 1.00 52.19 143 ASP A CA 1
ATOM 1036 C C . ASP A 1 143 ? -3.340 -23.641 -5.923 1.00 52.19 143 ASP A C 1
ATOM 1038 O O . ASP A 1 143 ? -2.650 -23.733 -6.939 1.00 52.19 143 ASP A O 1
ATOM 1042 N N . SER A 1 144 ? -3.036 -24.309 -4.801 1.00 49.66 144 SER A N 1
ATOM 1043 C CA . SER A 1 144 ? -1.874 -25.200 -4.637 1.00 49.66 144 SER A CA 1
ATOM 1044 C C . SER A 1 144 ? -1.886 -26.442 -5.536 1.00 49.66 144 SER A C 1
ATOM 1046 O O . SER A 1 144 ? -0.880 -27.139 -5.616 1.00 49.66 144 SER A O 1
ATOM 1048 N N . SER A 1 145 ? -2.999 -26.716 -6.218 1.00 51.38 145 SER A N 1
ATOM 1049 C CA . SER A 1 145 ? -3.141 -27.784 -7.213 1.00 51.38 145 SER A CA 1
ATOM 1050 C C . SER A 1 145 ? -3.145 -27.238 -8.650 1.00 51.38 145 SER A C 1
ATOM 1052 O O . SER A 1 145 ? -3.366 -27.988 -9.598 1.00 51.38 145 SER A O 1
ATOM 1054 N N . GLY A 1 146 ? -2.909 -25.931 -8.833 1.00 51.97 146 GLY A N 1
ATOM 1055 C CA . GLY A 1 146 ? -2.883 -25.252 -10.130 1.00 51.97 146 GLY A CA 1
ATOM 1056 C C . GLY A 1 146 ? -4.264 -24.928 -10.712 1.00 51.97 146 GLY A C 1
ATOM 1057 O O . GLY A 1 146 ? -4.351 -24.467 -11.855 1.00 51.97 146 GLY A O 1
ATOM 1058 N N . VAL A 1 147 ? -5.342 -25.137 -9.950 1.00 51.94 147 VAL A N 1
ATOM 1059 C CA . VAL A 1 147 ? -6.727 -24.967 -10.407 1.00 51.94 147 VAL A CA 1
ATOM 1060 C C . VAL A 1 147 ? -7.156 -23.511 -10.244 1.00 51.94 147 VAL A C 1
ATOM 1062 O O . VAL A 1 147 ? -7.083 -22.954 -9.150 1.00 51.94 147 VAL A O 1
ATOM 1065 N N . VAL A 1 148 ? -7.641 -22.891 -11.328 1.00 57.12 148 VAL A N 1
ATOM 1066 C CA . VAL A 1 148 ? -8.204 -21.528 -11.304 1.00 57.12 148 VAL A CA 1
ATOM 1067 C C . VAL A 1 148 ? -9.490 -21.534 -10.477 1.00 57.12 148 VAL A C 1
ATOM 1069 O O . VAL A 1 148 ? -10.454 -22.222 -10.812 1.00 57.12 148 VAL A O 1
ATOM 1072 N N . ARG A 1 149 ? -9.512 -20.769 -9.386 1.00 55.50 149 ARG A N 1
ATOM 1073 C CA . ARG A 1 149 ? -10.672 -20.608 -8.510 1.00 55.50 149 ARG A CA 1
ATOM 1074 C C . ARG A 1 149 ? -11.560 -19.477 -9.026 1.00 55.50 149 ARG A C 1
ATO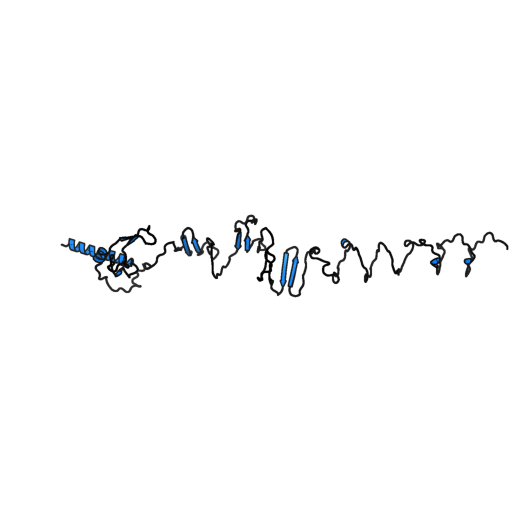M 1076 O O . ARG A 1 149 ? -11.086 -18.495 -9.583 1.00 55.50 149 ARG A O 1
ATOM 1083 N N . ASN A 1 150 ? -12.871 -19.616 -8.846 1.00 54.28 150 ASN A N 1
ATOM 1084 C CA . ASN A 1 150 ? -13.851 -18.609 -9.271 1.00 54.28 150 ASN A CA 1
ATOM 1085 C C . ASN A 1 150 ? -13.929 -17.390 -8.332 1.00 54.28 150 ASN A C 1
ATOM 1087 O O . ASN A 1 150 ? -14.770 -16.527 -8.552 1.00 54.28 150 ASN A O 1
ATOM 1091 N N . SER A 1 151 ? -13.084 -17.321 -7.300 1.00 45.19 151 SER A N 1
ATOM 1092 C CA . SER A 1 151 ? -12.990 -16.191 -6.378 1.00 45.19 151 SER A CA 1
ATOM 1093 C C . SER A 1 151 ? -12.038 -15.115 -6.907 1.00 45.19 151 SER A C 1
ATOM 1095 O O . SER A 1 151 ? -10.924 -15.413 -7.332 1.00 45.19 151 SER A O 1
ATOM 1097 N N . GLU A 1 152 ? -12.490 -13.866 -6.859 1.00 49.66 152 GLU A N 1
ATOM 1098 C CA . GLU A 1 152 ? -11.778 -12.654 -7.278 1.00 49.66 152 GLU A CA 1
ATOM 1099 C C . GLU A 1 152 ? -11.263 -11.931 -6.016 1.00 49.66 152 GLU A C 1
ATOM 1101 O O . GLU A 1 152 ? -12.042 -11.692 -5.091 1.00 49.66 152 GLU A O 1
ATOM 1106 N N . GLY A 1 153 ? -9.950 -11.670 -5.896 1.00 51.38 153 GLY A N 1
ATOM 1107 C CA . GLY A 1 153 ? -9.373 -11.103 -4.663 1.00 51.38 153 GLY A CA 1
ATOM 1108 C C . GLY A 1 153 ? -7.845 -10.929 -4.649 1.00 51.38 153 GLY A C 1
ATOM 1109 O O . GLY A 1 153 ? -7.126 -11.553 -5.428 1.00 51.38 153 GLY A O 1
ATOM 1110 N N . LEU A 1 154 ? -7.340 -10.039 -3.782 1.00 59.97 154 LEU A N 1
ATOM 1111 C CA . LEU A 1 154 ? -5.914 -9.700 -3.663 1.00 59.97 154 LEU A CA 1
ATOM 1112 C C . LEU A 1 154 ? -5.139 -10.799 -2.938 1.00 59.97 154 LEU A C 1
ATOM 1114 O O . LEU A 1 154 ? -5.262 -10.953 -1.723 1.00 59.97 154 LEU A O 1
ATOM 1118 N N . TYR A 1 155 ? -4.295 -11.528 -3.662 1.00 51.44 155 TYR A N 1
ATOM 1119 C CA . TYR A 1 155 ? -3.371 -12.480 -3.055 1.00 51.44 155 TYR A CA 1
ATOM 1120 C C . TYR A 1 155 ? -2.043 -11.792 -2.702 1.00 51.44 155 TYR A C 1
ATOM 1122 O O . TYR A 1 155 ? -1.222 -11.540 -3.582 1.00 51.44 155 TYR A O 1
ATOM 1130 N N . ILE A 1 156 ? -1.819 -11.500 -1.413 1.00 61.09 156 ILE A N 1
ATOM 1131 C CA . ILE A 1 156 ? -0.507 -11.088 -0.880 1.00 61.09 156 ILE A CA 1
ATOM 1132 C C . ILE A 1 156 ? 0.050 -12.251 -0.058 1.00 61.09 156 ILE A C 1
ATOM 1134 O O . ILE A 1 156 ? -0.265 -12.418 1.119 1.00 61.09 156 ILE A O 1
ATOM 1138 N N . GLY A 1 157 ? 0.857 -13.085 -0.707 1.00 51.97 157 GLY A N 1
ATOM 1139 C CA . GLY A 1 157 ? 1.488 -14.265 -0.124 1.00 51.97 157 GLY A CA 1
ATOM 1140 C C . GLY A 1 157 ? 2.538 -14.839 -1.076 1.00 51.97 157 GLY A C 1
ATOM 1141 O O . GLY A 1 157 ? 2.658 -14.399 -2.215 1.00 51.97 157 GLY A O 1
ATOM 1142 N N . GLY A 1 158 ? 3.311 -15.827 -0.629 1.00 46.34 158 GLY A N 1
ATOM 1143 C CA . GLY A 1 158 ? 4.283 -16.536 -1.473 1.00 46.34 158 GLY A CA 1
ATOM 1144 C C . GLY A 1 158 ? 4.021 -18.042 -1.486 1.00 46.34 158 GLY A C 1
ATOM 1145 O O . GLY A 1 158 ? 3.341 -18.553 -0.601 1.00 46.34 158 GLY A O 1
ATOM 1146 N N . TYR A 1 159 ? 4.552 -18.743 -2.485 1.00 43.34 159 TYR A N 1
ATOM 1147 C CA . TYR A 1 159 ? 4.486 -20.206 -2.609 1.00 43.34 159 TYR A CA 1
ATOM 1148 C C . TYR A 1 159 ? 5.672 -20.864 -1.866 1.00 43.34 159 TYR A C 1
ATOM 1150 O O . TYR A 1 159 ? 6.724 -20.235 -1.750 1.00 43.34 159 TYR A O 1
ATOM 1158 N N . ASN A 1 160 ? 5.521 -22.109 -1.390 1.00 41.03 160 ASN A N 1
ATOM 1159 C CA . ASN A 1 160 ? 6.483 -22.876 -0.563 1.00 41.03 160 ASN A CA 1
ATOM 1160 C C . ASN A 1 160 ? 6.650 -22.434 0.911 1.00 41.03 160 ASN A C 1
ATOM 1162 O O . ASN A 1 160 ? 6.176 -21.378 1.339 1.00 41.03 160 ASN A O 1
ATOM 1166 N N . ALA A 1 161 ? 7.334 -23.290 1.684 1.00 42.34 161 ALA A N 1
ATOM 1167 C CA . ALA A 1 161 ? 7.569 -23.144 3.122 1.00 42.34 161 ALA A CA 1
ATOM 1168 C C . ALA A 1 161 ? 8.282 -21.825 3.497 1.00 42.34 161 ALA A C 1
ATOM 1170 O O . ALA A 1 161 ? 9.126 -21.326 2.753 1.00 42.34 161 ALA A O 1
ATOM 1171 N N . GLY A 1 162 ? 7.914 -21.266 4.656 1.00 49.66 162 GLY A N 1
ATOM 1172 C CA . GLY A 1 162 ? 8.442 -20.024 5.243 1.00 49.66 162 GLY A CA 1
ATOM 1173 C C . GLY A 1 162 ? 7.350 -18.980 5.516 1.00 49.66 162 GLY A C 1
ATOM 1174 O O . GLY A 1 162 ? 6.367 -18.914 4.768 1.00 49.66 162 GLY A O 1
ATOM 1175 N N . VAL A 1 163 ? 7.523 -18.151 6.553 1.00 52.97 163 VAL A N 1
ATOM 1176 C CA . VAL A 1 163 ? 6.574 -17.085 6.934 1.00 52.97 163 VAL A CA 1
ATOM 1177 C C . VAL A 1 163 ? 6.192 -16.204 5.751 1.00 52.97 163 VAL A C 1
ATOM 1179 O O . VAL A 1 163 ? 7.056 -15.702 5.032 1.00 52.97 163 VAL A O 1
ATOM 1182 N N . LYS A 1 164 ? 4.893 -15.942 5.598 1.00 55.94 164 LYS A N 1
ATOM 1183 C CA . LYS A 1 164 ? 4.373 -14.848 4.773 1.00 55.94 164 LYS A CA 1
ATOM 1184 C C . LYS A 1 164 ? 3.588 -13.912 5.691 1.00 55.94 164 LYS A C 1
ATOM 1186 O O . LYS A 1 164 ? 2.636 -14.356 6.327 1.00 55.94 164 LYS A O 1
ATOM 1191 N N . TYR A 1 165 ? 3.983 -12.646 5.772 1.00 55.44 165 TYR A N 1
ATOM 1192 C CA . TYR A 1 165 ? 3.286 -11.644 6.578 1.00 55.44 165 TYR A CA 1
ATOM 1193 C C . TYR A 1 165 ? 3.017 -10.380 5.759 1.00 55.44 165 TYR A C 1
ATOM 1195 O O . TYR A 1 165 ? 3.741 -10.062 4.817 1.00 55.44 165 TYR A O 1
ATOM 1203 N N . VAL A 1 166 ? 1.958 -9.664 6.134 1.00 62.91 166 VAL A N 1
ATOM 1204 C CA . VAL A 1 166 ? 1.636 -8.320 5.644 1.00 62.91 166 VAL A CA 1
ATOM 1205 C C . VAL A 1 166 ? 1.701 -7.400 6.854 1.00 62.91 166 VAL A C 1
ATOM 1207 O O . VAL A 1 166 ? 1.002 -7.646 7.838 1.00 62.91 166 VAL A O 1
ATOM 1210 N N . ALA A 1 167 ? 2.565 -6.387 6.798 1.00 59.41 167 ALA A N 1
ATOM 1211 C CA . ALA A 1 167 ? 2.731 -5.395 7.853 1.00 59.41 167 ALA A CA 1
ATOM 1212 C C . ALA A 1 167 ? 2.423 -3.998 7.307 1.00 59.41 167 ALA A C 1
ATOM 1214 O O . ALA A 1 167 ? 2.937 -3.605 6.260 1.00 59.41 167 ALA A O 1
ATOM 1215 N N . LEU A 1 168 ? 1.581 -3.255 8.022 1.00 65.56 168 LEU A N 1
ATOM 1216 C CA . LEU A 1 168 ? 1.335 -1.836 7.766 1.00 65.56 168 LEU A CA 1
ATOM 1217 C C . LEU A 1 168 ? 2.180 -1.028 8.752 1.00 65.56 168 LEU A C 1
ATOM 1219 O O . LEU A 1 168 ? 1.744 -0.765 9.872 1.00 65.56 168 LEU A O 1
ATOM 1223 N N . THR A 1 169 ? 3.412 -0.707 8.365 1.00 55.56 169 THR A N 1
ATOM 1224 C CA . THR A 1 169 ? 4.390 -0.042 9.237 1.00 55.56 169 THR A CA 1
ATOM 1225 C C . THR A 1 169 ? 4.384 1.469 9.009 1.00 55.56 169 THR A C 1
ATOM 1227 O O . THR A 1 169 ? 4.381 1.938 7.872 1.00 55.56 169 THR A O 1
ATOM 1230 N N . ARG A 1 170 ? 4.353 2.244 10.092 1.00 55.78 170 ARG A N 1
ATOM 1231 C CA . ARG A 1 170 ? 4.415 3.709 10.093 1.00 55.78 170 ARG A CA 1
ATOM 1232 C C . ARG A 1 170 ? 5.845 4.183 9.826 1.00 55.78 170 ARG A C 1
ATOM 1234 O O . ARG A 1 170 ? 6.806 3.433 9.973 1.00 55.78 170 ARG A O 1
ATOM 1241 N N . ALA A 1 171 ? 5.986 5.462 9.478 1.00 49.94 171 ALA A N 1
ATOM 1242 C CA . ALA A 1 171 ? 7.284 6.087 9.202 1.00 49.94 171 ALA A CA 1
ATOM 1243 C C . ALA A 1 171 ? 8.258 6.060 10.400 1.00 49.94 171 ALA A C 1
ATOM 1245 O O . ALA A 1 171 ? 9.465 6.149 10.209 1.00 49.94 171 ALA A O 1
ATOM 1246 N N . ASP A 1 172 ? 7.741 5.917 11.623 1.00 61.16 172 ASP A N 1
ATOM 1247 C CA . ASP A 1 172 ? 8.516 5.771 12.862 1.00 61.16 172 ASP A CA 1
ATOM 1248 C C . ASP A 1 172 ? 8.954 4.319 13.156 1.00 61.16 172 ASP A C 1
ATOM 1250 O O . ASP A 1 172 ? 9.602 4.064 14.169 1.00 61.16 172 ASP A O 1
ATOM 1254 N N . GLY A 1 173 ? 8.607 3.363 12.285 1.00 52.94 173 GLY A N 1
ATOM 1255 C CA . GLY A 1 173 ? 8.937 1.944 12.428 1.00 52.94 173 GLY A CA 1
ATOM 1256 C C . GLY A 1 173 ? 7.916 1.111 13.216 1.00 52.94 173 GLY A C 1
ATOM 1257 O O . GLY A 1 173 ? 8.074 -0.107 13.307 1.00 52.94 173 GLY A O 1
ATOM 1258 N N . SER A 1 174 ? 6.849 1.710 13.756 1.00 60.00 174 SER A N 1
ATOM 1259 C CA . SER A 1 174 ? 5.793 0.972 14.467 1.00 60.00 174 SER A CA 1
ATOM 1260 C C . SER A 1 174 ? 4.817 0.277 13.505 1.00 60.00 174 SER A C 1
ATOM 1262 O O . SER A 1 174 ? 4.509 0.792 12.434 1.00 60.00 174 SER A O 1
ATOM 1264 N N . THR A 1 175 ? 4.320 -0.917 13.848 1.00 59.72 175 THR A N 1
ATOM 1265 C CA . THR A 1 175 ? 3.409 -1.698 12.983 1.00 59.72 175 THR A CA 1
ATOM 1266 C C . THR A 1 175 ? 1.960 -1.558 13.452 1.00 59.72 175 THR A C 1
ATOM 1268 O O . THR A 1 175 ? 1.674 -1.821 14.611 1.00 59.72 175 THR A O 1
ATOM 1271 N N . PHE A 1 176 ? 1.040 -1.172 12.563 1.00 66.19 176 PHE A N 1
ATOM 1272 C CA . PHE A 1 176 ? -0.397 -1.028 12.849 1.00 66.19 176 PHE A CA 1
ATOM 1273 C C . PHE A 1 176 ? -1.128 -2.382 12.876 1.00 66.19 176 PHE A C 1
ATOM 1275 O O . PHE A 1 176 ? -1.881 -2.665 13.808 1.00 66.19 176 PHE A O 1
ATOM 1282 N N . MET A 1 177 ? -0.868 -3.248 11.888 1.00 71.00 177 MET A N 1
ATOM 1283 C CA . MET A 1 177 ? -1.425 -4.605 11.806 1.00 71.00 177 MET A CA 1
ATOM 1284 C C . MET A 1 177 ? -0.354 -5.604 11.370 1.00 71.00 177 MET A C 1
ATOM 1286 O O . MET A 1 177 ? 0.379 -5.334 10.417 1.00 71.00 177 MET A O 1
ATOM 1290 N N . LEU A 1 178 ? -0.287 -6.752 12.050 1.00 71.06 178 LEU A N 1
ATOM 1291 C CA . LEU A 1 178 ? 0.670 -7.826 11.777 1.00 71.06 178 LEU A CA 1
ATOM 1292 C C . LEU A 1 178 ? 0.022 -9.203 11.955 1.00 71.06 178 LEU A C 1
ATOM 1294 O O . LEU A 1 178 ? -0.409 -9.548 13.056 1.00 71.06 178 LEU A O 1
ATOM 1298 N N . ARG A 1 179 ? 0.031 -10.038 10.911 1.00 78.31 179 ARG A N 1
ATOM 1299 C CA . ARG A 1 179 ? -0.162 -11.486 11.082 1.00 78.31 179 ARG A CA 1
ATOM 1300 C C . ARG A 1 179 ? 1.180 -12.107 11.452 1.00 78.31 179 ARG A C 1
ATOM 1302 O O . ARG A 1 179 ? 2.069 -12.151 10.607 1.00 78.31 179 ARG A O 1
ATOM 1309 N N . ALA A 1 180 ? 1.318 -12.522 12.708 1.00 68.50 180 ALA A N 1
ATOM 1310 C CA . ALA A 1 180 ? 2.562 -13.081 13.214 1.00 68.50 180 ALA A CA 1
ATOM 1311 C C . ALA A 1 180 ? 2.525 -14.612 13.193 1.00 68.50 180 ALA A C 1
ATOM 1313 O O . ALA A 1 180 ? 1.541 -15.183 13.647 1.00 68.50 180 ALA A O 1
ATOM 1314 N N . ASN A 1 181 ? 3.596 -15.269 12.742 1.00 69.19 181 ASN A N 1
ATOM 1315 C CA . ASN A 1 181 ? 3.744 -16.731 12.775 1.00 69.19 181 ASN A CA 1
ATOM 1316 C C . ASN A 1 181 ? 4.810 -17.158 13.803 1.00 69.19 181 ASN A C 1
ATOM 1318 O O . ASN A 1 181 ? 5.615 -16.345 14.264 1.00 69.19 181 ASN A O 1
ATOM 1322 N N . SER A 1 182 ? 4.818 -18.436 14.173 1.00 72.06 182 SER A N 1
ATOM 1323 C CA . SER A 1 182 ? 5.718 -19.047 15.163 1.00 72.06 182 SER A CA 1
ATOM 1324 C C . SER A 1 182 ? 7.199 -18.845 14.840 1.00 72.06 182 SER A C 1
ATOM 1326 O O . SER A 1 182 ? 7.993 -18.531 15.734 1.00 72.06 182 SER A O 1
ATOM 1328 N N . ASP A 1 183 ? 7.540 -18.931 13.560 1.00 67.19 183 ASP A N 1
ATOM 1329 C CA . ASP A 1 183 ? 8.866 -18.768 12.975 1.00 67.19 183 ASP A CA 1
ATOM 1330 C C . ASP A 1 183 ? 9.268 -17.300 12.727 1.00 67.19 183 ASP A C 1
ATOM 1332 O O . ASP A 1 183 ? 10.384 -17.044 12.279 1.00 67.19 183 ASP A O 1
ATOM 1336 N N . MET A 1 184 ? 8.421 -16.316 13.073 1.00 65.81 184 MET A N 1
ATOM 1337 C CA . MET A 1 184 ? 8.813 -14.901 13.041 1.00 65.81 184 MET A CA 1
ATOM 1338 C C . MET A 1 184 ? 9.760 -14.540 14.189 1.00 65.81 184 MET A C 1
ATOM 1340 O O . MET A 1 184 ? 9.452 -14.764 15.367 1.00 65.81 184 MET A O 1
ATOM 1344 N N . ASP A 1 185 ? 10.881 -13.907 13.843 1.00 63.59 185 ASP A N 1
ATOM 1345 C CA . ASP A 1 185 ? 11.714 -13.172 14.791 1.00 63.59 185 ASP A CA 1
ATOM 1346 C C . ASP A 1 185 ? 11.071 -11.803 15.056 1.00 63.59 185 ASP A C 1
ATOM 1348 O O . ASP A 1 185 ? 10.987 -10.950 14.173 1.00 63.59 185 ASP A O 1
ATOM 1352 N N . ILE A 1 186 ? 10.537 -11.630 16.264 1.00 59.59 186 ILE A N 1
ATOM 1353 C CA . ILE A 1 186 ? 9.826 -10.416 16.698 1.00 59.59 186 ILE A CA 1
ATOM 1354 C C . ILE A 1 186 ? 10.755 -9.443 17.444 1.00 59.59 186 ILE A C 1
ATOM 1356 O O . ILE A 1 186 ? 10.293 -8.428 17.975 1.00 59.59 186 ILE A O 1
ATOM 1360 N N . GLY A 1 187 ? 12.062 -9.738 17.483 1.00 63.25 187 GLY A N 1
ATOM 1361 C CA . GLY A 1 187 ? 13.055 -8.946 18.198 1.00 63.25 187 GLY A CA 1
ATOM 1362 C C . GLY A 1 187 ? 12.685 -8.756 19.671 1.00 63.25 187 GLY A C 1
ATOM 1363 O O . GLY A 1 187 ? 12.262 -9.687 20.353 1.00 63.25 187 GLY A O 1
ATOM 1364 N N . THR A 1 188 ? 12.821 -7.527 20.171 1.00 51.38 188 THR A N 1
ATOM 1365 C CA . THR A 1 188 ? 12.491 -7.154 21.558 1.00 51.38 188 THR A CA 1
ATOM 1366 C C . THR A 1 188 ? 11.007 -6.834 21.785 1.00 51.38 188 THR A C 1
ATOM 1368 O O . THR A 1 188 ? 10.624 -6.513 22.910 1.00 51.38 188 THR A O 1
ATOM 1371 N N . ASN A 1 189 ? 10.152 -6.902 20.755 1.00 55.53 189 ASN A N 1
ATOM 1372 C CA . ASN A 1 189 ? 8.736 -6.562 20.883 1.00 55.53 189 ASN A CA 1
ATOM 1373 C C . ASN A 1 189 ? 7.943 -7.730 21.490 1.00 55.53 189 ASN A C 1
ATOM 1375 O O . ASN A 1 189 ? 7.541 -8.662 20.797 1.00 55.53 189 ASN A O 1
ATOM 1379 N N . THR A 1 190 ? 7.681 -7.656 22.794 1.00 60.88 190 THR A N 1
ATOM 1380 C CA . THR A 1 190 ? 6.944 -8.682 23.550 1.00 60.88 190 THR A CA 1
ATOM 1381 C C . THR A 1 190 ? 5.429 -8.637 23.356 1.00 60.88 190 THR A C 1
ATOM 1383 O O . THR A 1 190 ? 4.733 -9.521 23.846 1.00 60.88 190 THR A O 1
ATOM 1386 N N . ASN A 1 191 ? 4.903 -7.621 22.665 1.00 61.03 191 ASN A N 1
ATOM 1387 C CA . ASN A 1 191 ? 3.460 -7.405 22.523 1.00 61.03 191 ASN A CA 1
ATOM 1388 C C . ASN A 1 191 ? 2.867 -8.101 21.285 1.00 61.03 191 ASN A C 1
ATOM 1390 O O . ASN A 1 191 ? 1.675 -7.960 21.024 1.00 61.03 191 ASN A O 1
ATOM 1394 N N . VAL A 1 192 ? 3.680 -8.844 20.523 1.00 65.19 192 VAL A N 1
ATOM 1395 C CA . VAL A 1 192 ? 3.242 -9.606 19.347 1.00 65.19 192 VAL A CA 1
ATOM 1396 C C . VAL A 1 192 ? 2.789 -11.007 19.762 1.00 65.19 192 VAL A C 1
ATOM 1398 O O . VAL A 1 192 ? 3.607 -11.860 20.110 1.00 65.19 192 VAL A O 1
ATOM 1401 N N . ALA A 1 193 ? 1.493 -11.286 19.660 1.00 75.31 193 ALA A N 1
ATOM 1402 C CA . ALA A 1 193 ? 0.959 -12.637 19.754 1.00 75.31 193 ALA A CA 1
ATOM 1403 C C . ALA A 1 193 ? 1.259 -13.407 18.458 1.00 75.31 193 ALA A C 1
ATOM 1405 O O . ALA A 1 193 ? 0.727 -13.096 17.387 1.00 75.31 193 ALA A O 1
ATOM 1406 N N . LYS A 1 194 ? 2.133 -14.415 18.545 1.00 74.38 194 LYS A N 1
ATOM 1407 C CA . LYS A 1 194 ? 2.420 -15.342 17.441 1.00 74.38 194 LYS A CA 1
ATOM 1408 C C . LYS A 1 194 ? 1.191 -16.199 17.116 1.00 74.38 194 LYS A C 1
ATOM 1410 O O . LYS A 1 194 ? 0.320 -16.401 17.958 1.00 74.38 194 LYS A O 1
ATOM 1415 N N . GLU A 1 195 ? 1.124 -16.673 15.877 1.00 72.62 195 GLU A N 1
ATOM 1416 C CA . GLU A 1 195 ? -0.018 -17.394 15.290 1.00 72.62 195 GLU A CA 1
ATOM 1417 C C . GLU A 1 195 ? -1.344 -16.608 15.341 1.00 72.62 195 GLU A C 1
ATOM 1419 O O . GLU A 1 195 ? -2.430 -17.181 15.281 1.00 72.62 195 GLU A O 1
ATOM 1424 N N . SER A 1 196 ? -1.270 -15.279 15.462 1.00 65.56 196 SER A N 1
ATOM 1425 C CA . SER A 1 196 ? -2.431 -14.410 15.668 1.00 65.56 196 SER A CA 1
ATOM 1426 C C . SER A 1 196 ? -2.379 -13.165 14.778 1.00 65.56 196 SER A C 1
ATOM 1428 O O . SER A 1 196 ? -1.315 -12.715 14.336 1.00 65.56 196 SER A O 1
ATOM 1430 N N . LEU A 1 197 ? -3.555 -12.592 14.502 1.00 73.50 197 LEU A N 1
ATOM 1431 C CA . LEU A 1 197 ? -3.667 -11.255 13.924 1.00 73.50 197 LEU A CA 1
ATOM 1432 C C . LEU A 1 197 ? -3.516 -10.228 15.048 1.00 73.50 197 LEU A C 1
ATOM 1434 O O . LEU A 1 197 ? -4.379 -10.122 15.914 1.00 73.50 197 LEU A O 1
ATOM 1438 N N . ASN A 1 198 ? -2.433 -9.465 15.005 1.00 69.62 198 ASN A N 1
ATOM 1439 C CA . ASN A 1 198 ? -2.161 -8.392 15.946 1.00 69.62 198 ASN A CA 1
ATOM 1440 C C . ASN A 1 198 ? -2.632 -7.065 15.351 1.00 69.62 198 ASN A C 1
ATOM 1442 O O . ASN A 1 198 ? -2.259 -6.730 14.224 1.00 69.62 198 ASN A O 1
ATOM 1446 N N . ILE A 1 199 ? -3.427 -6.316 16.114 1.00 74.25 199 ILE A N 1
ATOM 1447 C CA . ILE A 1 199 ? -3.863 -4.952 15.802 1.00 74.25 199 ILE A CA 1
ATOM 1448 C C . ILE A 1 199 ? -3.444 -4.100 16.998 1.00 74.25 199 ILE A C 1
ATOM 1450 O O . ILE A 1 199 ? -3.926 -4.329 18.104 1.00 74.25 199 ILE A O 1
ATOM 1454 N N . TYR A 1 200 ? -2.499 -3.184 16.797 1.00 65.81 200 TYR A N 1
ATOM 1455 C CA . TYR A 1 200 ? -1.833 -2.470 17.899 1.00 65.81 200 TYR A CA 1
ATOM 1456 C C . TYR A 1 200 ? -2.459 -1.107 18.226 1.00 65.81 200 TYR A C 1
ATOM 1458 O O . TYR A 1 200 ? -2.003 -0.428 19.141 1.00 65.81 200 TYR A O 1
ATOM 1466 N N . ASP A 1 201 ? -3.489 -0.709 17.482 1.00 62.84 201 ASP A N 1
ATOM 1467 C CA . ASP A 1 201 ? -4.241 0.530 17.690 1.00 62.84 201 ASP A CA 1
ATOM 1468 C C . ASP A 1 201 ? -5.657 0.221 18.204 1.00 62.84 201 ASP A C 1
ATOM 1470 O O . ASP A 1 201 ? -6.092 -0.935 18.220 1.00 62.84 201 ASP A O 1
ATOM 1474 N N . THR A 1 202 ? -6.395 1.256 18.600 1.00 50.75 202 THR A N 1
ATOM 1475 C CA . THR A 1 202 ? -7.790 1.160 19.039 1.00 50.75 202 THR A CA 1
ATOM 1476 C C . THR A 1 202 ? -8.645 0.612 17.899 1.00 50.75 202 THR A C 1
ATOM 1478 O O . THR A 1 202 ? -9.082 1.331 17.001 1.00 50.75 202 THR A O 1
ATOM 1481 N N . ALA A 1 203 ? -8.887 -0.693 17.922 1.00 47.06 203 ALA A N 1
ATOM 1482 C CA . ALA A 1 203 ? -9.773 -1.345 16.982 1.00 47.06 203 ALA A CA 1
ATOM 1483 C C . ALA A 1 203 ? -11.224 -1.070 17.397 1.00 47.06 203 ALA A C 1
ATOM 1485 O O . ALA A 1 203 ? -11.748 -1.632 18.361 1.00 47.06 203 ALA A O 1
ATOM 1486 N N . HIS A 1 204 ? -11.882 -0.174 16.667 1.00 41.34 204 HIS A N 1
ATOM 1487 C CA . HIS A 1 204 ? -13.315 0.053 16.802 1.00 41.34 204 HIS A CA 1
ATOM 1488 C C . HIS A 1 204 ? -14.071 -1.135 16.187 1.00 41.34 204 HIS A C 1
ATOM 1490 O O . HIS A 1 204 ? -14.330 -1.185 14.986 1.00 41.34 204 HIS A O 1
ATOM 1496 N N . PHE A 1 205 ? -14.406 -2.120 17.022 1.00 44.44 205 PHE A N 1
ATOM 1497 C CA . PHE A 1 205 ? -15.239 -3.251 16.627 1.00 44.44 205 PHE A CA 1
ATOM 1498 C C . PHE A 1 205 ? -16.713 -2.871 16.731 1.00 44.44 205 PHE A C 1
ATOM 1500 O O . PHE A 1 205 ? -17.359 -3.042 17.764 1.00 44.44 205 PHE A O 1
ATOM 1507 N N . TRP A 1 206 ? -17.261 -2.371 15.630 1.00 34.88 206 TRP A N 1
ATOM 1508 C CA . TRP A 1 206 ? -18.693 -2.482 15.398 1.00 34.88 206 TRP A CA 1
ATOM 1509 C C . TRP A 1 206 ? -18.990 -3.902 14.917 1.00 34.88 206 TRP A C 1
ATOM 1511 O O . TRP A 1 206 ? -18.569 -4.310 13.838 1.00 34.88 206 TRP A O 1
ATOM 1521 N N . TYR A 1 207 ? -19.686 -4.672 15.752 1.00 35.66 207 TYR A N 1
ATOM 1522 C CA . TYR A 1 207 ? -20.254 -5.959 15.354 1.00 35.66 207 TYR A CA 1
ATOM 1523 C C . TYR A 1 207 ? -21.283 -5.756 14.223 1.00 35.66 207 TYR A C 1
ATOM 1525 O O . TYR A 1 207 ? -22.001 -4.752 14.226 1.00 35.66 207 TYR A O 1
ATOM 1533 N N . PRO A 1 208 ? -21.403 -6.730 13.297 1.00 43.25 208 PRO A N 1
ATOM 1534 C CA . PRO A 1 208 ? -22.455 -7.723 13.523 1.00 43.25 208 PRO A CA 1
ATOM 1535 C C . PRO A 1 208 ? -22.073 -9.200 13.238 1.00 43.25 208 PRO A C 1
ATOM 1537 O O . PRO A 1 208 ? -21.462 -9.526 12.232 1.00 43.25 208 PRO A O 1
ATOM 1540 N N . GLN A 1 209 ? -22.570 -10.062 14.139 1.00 37.69 209 GLN A N 1
ATOM 1541 C CA . GLN A 1 209 ? -23.018 -11.464 14.033 1.00 37.69 209 GLN A CA 1
ATOM 1542 C C . GLN A 1 209 ? -22.107 -12.660 13.617 1.00 37.69 209 GLN A C 1
ATOM 1544 O O . GLN A 1 209 ? -21.673 -12.731 12.480 1.00 37.69 209 GLN A O 1
ATOM 1549 N N . ILE A 1 210 ? -22.037 -13.674 14.526 1.00 38.47 210 ILE A N 1
ATOM 1550 C CA . ILE A 1 210 ? -22.510 -15.102 14.407 1.00 38.47 210 ILE A CA 1
ATOM 1551 C C . ILE A 1 210 ? -21.871 -15.978 13.283 1.00 38.47 210 ILE A C 1
ATOM 1553 O O . ILE A 1 210 ? -21.867 -15.563 12.139 1.00 38.47 210 ILE A O 1
ATOM 1557 N N . ASN A 1 211 ? -21.407 -17.238 13.417 1.00 41.59 211 ASN A N 1
ATOM 1558 C CA . ASN A 1 211 ? -21.500 -18.319 14.416 1.00 41.59 211 ASN A CA 1
ATOM 1559 C C . ASN A 1 211 ? -20.540 -19.499 14.058 1.00 41.59 211 ASN A C 1
ATOM 1561 O O . ASN A 1 211 ? -20.283 -19.733 12.881 1.00 41.59 211 ASN A O 1
ATOM 1565 N N . HIS A 1 212 ? -20.249 -20.332 15.072 1.00 37.41 212 HIS A N 1
ATOM 1566 C CA . HIS A 1 212 ? -20.100 -21.810 15.081 1.00 37.41 212 HIS A CA 1
ATOM 1567 C C . HIS A 1 212 ? -18.739 -22.545 15.198 1.00 37.41 212 HIS A C 1
ATOM 1569 O O . HIS A 1 212 ? -17.813 -22.366 14.416 1.00 37.41 212 HIS A O 1
ATOM 1575 N N . SER A 1 213 ? -18.774 -23.438 16.206 1.00 41.31 213 SER A N 1
ATOM 1576 C CA . SER A 1 213 ? -17.887 -24.505 16.703 1.00 41.31 213 SER A CA 1
ATOM 1577 C C . SER A 1 213 ? -16.408 -24.181 16.903 1.00 41.31 213 SER A C 1
ATOM 1579 O O . SER A 1 213 ? -15.580 -24.354 16.016 1.00 41.31 213 SER A O 1
ATOM 1581 N N . ASP A 1 214 ? -16.131 -23.857 18.168 1.00 39.72 214 ASP A N 1
ATOM 1582 C CA . ASP A 1 214 ? -14.921 -24.235 18.905 1.00 39.72 214 ASP A CA 1
ATOM 1583 C C . ASP A 1 214 ? -13.897 -23.115 19.154 1.00 39.72 214 ASP A C 1
ATOM 1585 O O . ASP A 1 214 ? -12.743 -23.137 18.745 1.00 39.72 214 ASP A O 1
ATOM 1589 N N . LEU A 1 215 ? -14.356 -22.198 20.016 1.00 43.97 215 LEU A N 1
ATOM 1590 C CA . LEU A 1 215 ? -13.668 -21.820 21.257 1.00 43.97 215 LEU A CA 1
ATOM 1591 C C . LEU A 1 215 ? -12.504 -20.809 21.160 1.00 43.97 215 LEU A C 1
ATOM 1593 O O . LEU A 1 215 ? -11.336 -21.147 21.332 1.00 43.97 215 LEU A O 1
ATOM 1597 N N . THR A 1 216 ? -12.840 -19.517 21.086 1.00 43.16 216 THR A N 1
ATOM 1598 C CA . THR A 1 216 ? -11.968 -18.442 21.597 1.00 43.16 216 THR A CA 1
ATOM 1599 C C . THR A 1 216 ? -12.198 -18.300 23.106 1.00 43.16 216 THR A C 1
ATOM 1601 O O . THR A 1 216 ? -13.271 -17.898 23.555 1.00 43.16 216 THR A O 1
ATOM 1604 N N . ILE A 1 217 ? -11.208 -18.694 23.908 1.00 50.78 217 ILE A N 1
ATOM 1605 C CA . ILE A 1 217 ? -11.226 -18.577 25.370 1.00 50.78 217 ILE A CA 1
ATOM 1606 C C . ILE A 1 217 ? -10.712 -17.178 25.739 1.00 50.78 217 ILE A C 1
ATOM 1608 O O . ILE A 1 217 ? -9.536 -16.890 25.555 1.00 50.78 217 ILE A O 1
ATOM 1612 N N . ASN A 1 218 ? -11.609 -16.358 26.295 1.00 45.50 218 ASN A N 1
ATOM 1613 C CA . ASN A 1 218 ? -11.397 -15.050 26.935 1.00 45.50 218 ASN A CA 1
ATOM 1614 C C . ASN A 1 218 ? -11.069 -13.870 25.998 1.00 45.50 218 ASN A C 1
ATOM 1616 O O . ASN A 1 218 ? -9.912 -13.547 25.748 1.00 45.50 218 ASN A O 1
ATOM 1620 N N . GLY A 1 219 ? -12.113 -13.151 25.578 1.00 44.12 219 GLY A N 1
ATOM 1621 C CA . GLY A 1 219 ? -12.012 -11.765 25.118 1.00 44.12 219 GLY A CA 1
ATOM 1622 C C . GLY A 1 219 ? -12.711 -10.845 26.116 1.00 44.12 219 GLY A C 1
ATOM 1623 O O . GLY A 1 219 ? -13.863 -11.094 26.467 1.00 44.12 219 GLY A O 1
ATOM 1624 N N . TYR A 1 220 ? -12.033 -9.797 26.583 1.00 44.91 220 TYR A N 1
ATOM 1625 C CA . TYR A 1 220 ? -12.698 -8.650 27.200 1.00 44.91 220 TYR A CA 1
ATOM 1626 C C . TYR A 1 220 ? -12.691 -7.498 26.196 1.00 44.91 220 TYR A C 1
ATOM 1628 O O . TYR A 1 220 ? -11.728 -7.310 25.454 1.00 44.91 220 TYR A O 1
ATOM 1636 N N . PHE A 1 221 ? -13.773 -6.730 26.167 1.00 49.47 221 PHE A N 1
ATOM 1637 C CA . PHE A 1 221 ? -13.864 -5.511 25.375 1.00 49.47 221 PHE A CA 1
ATOM 1638 C C . PHE A 1 221 ? -13.585 -4.331 26.306 1.00 49.47 221 PHE A C 1
ATOM 1640 O O . PHE A 1 221 ? -14.422 -3.984 27.141 1.00 49.47 221 PHE A O 1
ATOM 1647 N N . ALA A 1 222 ? -12.376 -3.772 26.224 1.00 49.16 222 ALA A N 1
ATOM 1648 C CA . ALA A 1 222 ? -12.052 -2.502 26.865 1.00 49.16 222 ALA A CA 1
ATOM 1649 C C . ALA A 1 222 ? -12.404 -1.366 25.907 1.00 49.16 222 ALA A C 1
ATOM 1651 O O . ALA A 1 222 ? -11.882 -1.301 24.795 1.00 49.16 222 ALA A O 1
ATOM 1652 N N . MET A 1 223 ? -13.312 -0.495 26.339 1.00 44.72 223 MET A N 1
ATOM 1653 C CA . MET A 1 223 ? -13.680 0.704 25.602 1.00 44.72 223 MET A CA 1
ATOM 1654 C C . MET A 1 223 ? -13.001 1.919 26.222 1.00 44.72 223 MET A C 1
ATOM 1656 O O . MET A 1 223 ? -13.611 2.583 27.057 1.00 44.72 223 MET A O 1
ATOM 1660 N N . GLY A 1 224 ? -11.793 2.205 25.730 1.00 42.03 224 GLY A N 1
ATOM 1661 C CA . GLY A 1 224 ? -11.091 3.468 25.937 1.00 42.03 224 GLY A CA 1
ATOM 1662 C C . GLY A 1 224 ? -9.721 3.350 26.623 1.00 42.03 224 GLY A C 1
ATOM 1663 O O . GLY A 1 224 ? -9.173 2.268 26.845 1.00 42.03 224 GLY A O 1
ATOM 1664 N N . GLY A 1 225 ? -9.102 4.508 26.834 1.00 36.19 225 GLY A N 1
ATOM 1665 C CA . GLY A 1 225 ? -7.763 4.657 27.382 1.00 36.19 225 GLY A CA 1
ATOM 1666 C C . GLY A 1 225 ? -7.809 5.458 28.676 1.00 36.19 225 GLY A C 1
ATOM 1667 O O . GLY A 1 225 ? -8.065 6.659 28.663 1.00 36.19 225 GLY A O 1
ATOM 1668 N N . GLY A 1 226 ? -7.493 4.808 29.794 1.00 42.41 226 GLY A N 1
ATOM 1669 C CA . GLY A 1 226 ? -7.365 5.448 31.102 1.00 42.41 226 GLY A CA 1
ATOM 1670 C C . GLY A 1 226 ? -7.881 4.553 32.224 1.00 42.41 226 GLY A C 1
ATOM 1671 O O . GLY A 1 226 ? -8.755 3.720 32.034 1.00 42.41 226 GLY A O 1
ATOM 1672 N N . ILE A 1 227 ? -7.335 4.700 33.428 1.00 42.12 227 ILE A N 1
ATOM 1673 C CA . ILE A 1 227 ? -7.496 3.779 34.575 1.00 42.12 227 ILE A CA 1
ATOM 1674 C C . ILE A 1 227 ? -8.910 3.866 35.225 1.00 42.12 227 ILE A C 1
ATOM 1676 O O . ILE A 1 227 ? -9.089 3.596 36.411 1.00 42.12 227 ILE A O 1
ATOM 1680 N N . GLN A 1 228 ? -9.948 4.248 34.477 1.00 50.81 228 GLN A N 1
ATOM 1681 C CA . GLN A 1 228 ? -11.312 4.478 34.970 1.00 50.81 228 GLN A CA 1
ATOM 1682 C C . GLN A 1 228 ? -12.393 4.040 33.975 1.00 50.81 228 GLN A C 1
ATOM 1684 O O . GLN A 1 228 ? -13.345 4.774 33.734 1.00 50.81 228 GLN A O 1
ATOM 1689 N N . GLU A 1 229 ? -12.294 2.841 33.407 1.00 56.22 229 GLU A N 1
ATOM 1690 C CA . GLU A 1 229 ? -13.276 2.411 32.406 1.00 56.22 229 GLU A CA 1
ATOM 1691 C C . GLU A 1 229 ? -14.089 1.192 32.812 1.00 56.22 229 GLU A C 1
ATOM 1693 O O . GLU A 1 229 ? -13.621 0.269 33.497 1.00 56.22 229 GLU A O 1
ATOM 1698 N N . GLY A 1 230 ? -15.365 1.264 32.426 1.00 56.81 230 GLY A N 1
ATOM 1699 C CA . GLY A 1 230 ? -16.305 0.175 32.571 1.00 56.81 230 GLY A CA 1
ATOM 1700 C C . GLY A 1 230 ? -15.934 -0.948 31.618 1.00 56.81 230 GLY A C 1
ATOM 1701 O O . GLY A 1 230 ? -15.536 -0.711 30.481 1.00 56.81 230 GLY A O 1
ATOM 1702 N N . SER A 1 231 ? -16.026 -2.178 32.100 1.00 61.09 231 SER A N 1
ATOM 1703 C CA . SER A 1 231 ? -15.610 -3.357 31.352 1.00 61.09 231 SER A CA 1
ATOM 1704 C C . SER A 1 231 ? -16.675 -4.433 31.436 1.00 61.09 231 SER A C 1
ATOM 1706 O O . SER A 1 231 ? -17.336 -4.601 32.463 1.00 61.09 231 SER A O 1
ATOM 1708 N N . ILE A 1 232 ? -16.821 -5.178 30.346 1.00 64.75 232 ILE A N 1
ATOM 1709 C CA . ILE A 1 232 ? -17.505 -6.465 30.360 1.00 64.75 232 ILE A CA 1
ATOM 1710 C C . ILE A 1 232 ? -16.404 -7.511 30.450 1.00 64.75 232 ILE A C 1
ATOM 1712 O O . ILE A 1 232 ? -15.594 -7.646 29.532 1.00 64.75 232 ILE A O 1
ATOM 1716 N N . GLN A 1 233 ? -16.330 -8.190 31.587 1.00 62.06 233 GLN A N 1
ATOM 1717 C CA . GLN A 1 233 ? -15.351 -9.244 31.822 1.00 62.06 233 GLN A CA 1
ATOM 1718 C C . GLN A 1 233 ? -16.084 -10.577 31.901 1.00 62.06 233 GLN A C 1
ATOM 1720 O O . GLN A 1 233 ? -17.214 -10.665 32.379 1.00 62.06 233 GLN A O 1
ATOM 1725 N N . TYR A 1 234 ? -15.438 -11.610 31.386 1.00 62.00 234 TYR A N 1
ATOM 1726 C CA . TYR A 1 234 ? -15.905 -12.979 31.472 1.00 62.00 234 TYR A CA 1
ATOM 1727 C C . TYR A 1 234 ? -14.752 -13.824 32.006 1.00 62.00 234 TYR A C 1
ATOM 1729 O O . TYR A 1 234 ? -13.644 -13.763 31.469 1.00 62.00 234 TYR A O 1
ATOM 1737 N N . ASP A 1 235 ? -15.015 -14.588 33.062 1.00 56.12 235 ASP A N 1
ATOM 1738 C CA . ASP A 1 235 ? -14.070 -15.522 33.659 1.00 56.12 235 ASP A CA 1
ATOM 1739 C C . ASP A 1 235 ? -14.622 -16.943 33.532 1.00 56.12 235 ASP A C 1
ATOM 1741 O O . ASP A 1 235 ? -15.568 -17.350 34.212 1.00 56.12 235 ASP A O 1
ATOM 1745 N N . LYS A 1 236 ? -13.994 -17.716 32.643 1.00 55.97 236 LYS A N 1
ATOM 1746 C CA . LYS A 1 236 ? -14.347 -19.111 32.376 1.00 55.97 236 LYS A CA 1
ATOM 1747 C C . LYS A 1 236 ? -14.136 -20.030 33.584 1.00 55.97 236 LYS A C 1
ATOM 1749 O O . LYS A 1 236 ? -14.910 -20.967 33.755 1.00 55.97 236 LYS A O 1
ATOM 1754 N N . SER A 1 237 ? -13.102 -19.805 34.393 1.00 55.72 237 SER A N 1
ATOM 1755 C CA . SER A 1 237 ? -12.773 -20.668 35.538 1.00 55.72 237 SER A CA 1
ATOM 1756 C C . SER A 1 237 ? -13.719 -20.416 36.705 1.00 55.72 237 SER A C 1
ATOM 1758 O O . SER A 1 237 ? -14.118 -21.350 37.398 1.00 55.72 237 SER A O 1
ATOM 1760 N N . ALA A 1 238 ? -14.107 -19.154 36.893 1.00 57.97 238 ALA A N 1
ATOM 1761 C CA . ALA A 1 238 ? -15.104 -18.765 37.881 1.00 57.97 238 ALA A CA 1
ATOM 1762 C C . ALA A 1 238 ? -16.549 -18.982 37.391 1.00 57.97 238 ALA A C 1
ATOM 1764 O O . ALA A 1 238 ? -17.472 -18.988 38.208 1.00 57.97 238 ALA A O 1
ATOM 1765 N N . GLY A 1 239 ? -16.756 -19.169 36.081 1.00 62.16 239 GLY A N 1
ATOM 1766 C CA . GLY A 1 239 ? -18.081 -19.259 35.467 1.00 62.16 239 GLY A CA 1
ATOM 1767 C C . GLY A 1 239 ? -18.865 -17.952 35.591 1.00 62.16 239 GLY A C 1
ATOM 1768 O O . GLY A 1 239 ? -20.083 -17.987 35.767 1.00 62.16 239 GLY A O 1
ATOM 1769 N N . THR A 1 240 ? -18.170 -16.810 35.567 1.00 60.75 240 THR A N 1
ATOM 1770 C CA . THR A 1 240 ? -18.767 -15.494 35.807 1.00 60.75 240 THR A CA 1
ATOM 1771 C C . THR A 1 240 ? -18.710 -14.600 34.578 1.00 60.75 240 THR A C 1
ATOM 1773 O O . THR A 1 240 ? -17.790 -14.655 33.763 1.00 60.75 240 THR A O 1
ATOM 1776 N N . MET A 1 241 ? -19.713 -13.736 34.460 1.00 64.12 241 MET A N 1
ATOM 1777 C CA . MET A 1 241 ? -19.699 -12.590 33.557 1.00 64.12 241 MET A CA 1
ATOM 1778 C C . MET A 1 241 ? -20.035 -11.353 34.381 1.00 64.12 241 MET A C 1
ATOM 1780 O O . MET A 1 241 ? -20.977 -11.383 35.175 1.00 64.12 241 MET A O 1
ATOM 1784 N N . ASN A 1 242 ? -19.272 -10.274 34.236 1.00 65.81 242 ASN A N 1
ATOM 1785 C CA . ASN A 1 242 ? -19.468 -9.067 35.023 1.00 65.81 242 ASN A CA 1
ATOM 1786 C C . ASN A 1 242 ? -19.450 -7.799 34.183 1.00 65.81 242 ASN A C 1
ATOM 1788 O O . ASN A 1 242 ? -18.599 -7.606 33.318 1.00 65.81 242 ASN A O 1
ATOM 1792 N N . PHE A 1 243 ? -20.378 -6.909 34.525 1.00 68.25 243 PHE A N 1
ATOM 1793 C CA . PHE A 1 243 ? -20.402 -5.528 34.065 1.00 68.25 243 PHE A CA 1
ATOM 1794 C C . PHE A 1 243 ? -19.796 -4.673 35.176 1.00 68.25 243 PHE A C 1
ATOM 1796 O O . PHE A 1 243 ? -20.341 -4.584 36.280 1.00 68.25 243 PHE A O 1
ATOM 1803 N N . ARG A 1 244 ? -18.629 -4.092 34.909 1.00 64.38 244 ARG A N 1
ATOM 1804 C CA . ARG A 1 244 ? -17.930 -3.192 35.824 1.00 64.38 244 ARG A CA 1
ATOM 1805 C C . ARG A 1 244 ? -18.310 -1.759 35.485 1.00 64.38 244 ARG A C 1
ATOM 1807 O O . ARG A 1 244 ? -18.167 -1.354 34.336 1.00 64.38 244 ARG A O 1
ATOM 1814 N N . VAL A 1 245 ? -18.726 -0.984 36.485 1.00 63.06 245 VAL A N 1
ATOM 1815 C CA . VAL A 1 245 ? -18.930 0.467 36.351 1.00 63.06 245 VAL A CA 1
ATOM 1816 C C . VAL A 1 245 ? -17.925 1.193 37.258 1.00 63.06 245 VAL A C 1
ATOM 1818 O O . VAL A 1 245 ? -17.826 0.852 38.443 1.00 63.06 245 VAL A O 1
ATOM 1821 N N . PRO A 1 246 ? -17.144 2.165 36.747 1.00 59.22 246 PRO A N 1
ATOM 1822 C CA . PRO A 1 246 ? -16.168 2.893 37.554 1.00 59.22 246 PRO A CA 1
ATOM 1823 C C . PRO A 1 246 ? -16.841 3.731 38.649 1.00 59.22 246 PRO A C 1
ATOM 1825 O O . PRO A 1 246 ? -17.794 4.459 38.388 1.00 59.22 246 PRO A O 1
ATOM 1828 N N . GLY A 1 247 ? -16.311 3.662 39.872 1.00 55.34 247 GLY A N 1
ATOM 1829 C CA . GLY A 1 247 ? -16.760 4.469 41.008 1.00 55.34 247 GLY A CA 1
ATOM 1830 C C . GLY A 1 247 ? -15.929 4.189 42.262 1.00 55.34 247 GLY A C 1
ATOM 1831 O O . GLY A 1 247 ? -16.251 3.284 43.023 1.00 55.34 247 GLY A O 1
ATOM 1832 N N . GLY A 1 248 ? -14.846 4.950 42.467 1.00 56.78 248 GLY A N 1
ATOM 1833 C CA . GLY A 1 248 ? -14.018 4.921 43.687 1.00 56.78 248 GLY A CA 1
ATOM 1834 C C . GLY A 1 248 ? -13.270 3.607 43.977 1.00 56.78 248 GLY A C 1
ATOM 1835 O O . GLY A 1 248 ? -13.338 2.656 43.206 1.00 56.78 248 GLY A O 1
ATOM 1836 N N . ARG A 1 249 ? -12.530 3.566 45.102 1.00 47.56 249 ARG A N 1
ATOM 1837 C CA . ARG A 1 249 ? -11.562 2.510 45.517 1.00 47.56 249 ARG A CA 1
ATOM 1838 C C . ARG A 1 249 ? -12.088 1.057 45.488 1.00 47.56 249 ARG A C 1
ATOM 1840 O O . ARG A 1 249 ? -11.274 0.145 45.563 1.00 47.56 249 ARG A O 1
ATOM 1847 N N . SER A 1 250 ? -13.396 0.852 45.323 1.00 55.91 250 SER A N 1
ATOM 1848 C CA . SER A 1 250 ? -14.058 -0.454 45.222 1.00 55.91 250 SER A CA 1
ATOM 1849 C C . SER A 1 250 ? -15.184 -0.426 44.183 1.00 55.91 250 SER A C 1
ATOM 1851 O O . SER A 1 250 ? -16.345 -0.582 44.546 1.00 55.91 250 SER A O 1
ATOM 1853 N N . GLY A 1 251 ? -14.850 -0.176 42.909 1.00 57.62 251 GLY A N 1
ATOM 1854 C CA . GLY A 1 251 ? -15.810 -0.090 41.796 1.00 57.62 251 GLY A CA 1
ATOM 1855 C C . GLY A 1 251 ? -16.960 -1.107 41.866 1.00 57.62 251 GLY A C 1
ATOM 1856 O O . GLY A 1 251 ? -16.788 -2.233 42.327 1.00 57.62 251 GLY A O 1
ATOM 1857 N N . SER A 1 252 ? -18.150 -0.696 41.428 1.00 59.38 252 SER A N 1
ATOM 1858 C CA . SER A 1 252 ? -19.347 -1.532 41.525 1.00 59.38 252 SER A CA 1
ATOM 1859 C C . SER A 1 252 ? -19.352 -2.591 40.425 1.00 59.38 252 SER A C 1
ATOM 1861 O O . SER A 1 252 ? -19.156 -2.289 39.245 1.00 59.38 252 SER A O 1
ATOM 1863 N N . TYR A 1 253 ? -19.585 -3.836 40.828 1.00 59.75 253 TYR A N 1
ATOM 1864 C CA . TYR A 1 253 ? -19.673 -4.984 39.936 1.00 59.75 253 TYR A CA 1
ATOM 1865 C C . TYR A 1 253 ? -21.097 -5.524 39.946 1.00 59.75 253 TYR A C 1
ATOM 1867 O O . TYR A 1 253 ? -21.663 -5.758 41.015 1.00 59.75 253 TYR A O 1
ATOM 1875 N N . PHE A 1 254 ? -21.644 -5.795 38.766 1.00 63.97 254 PHE A N 1
ATOM 1876 C CA . PHE A 1 254 ? -22.821 -6.642 38.635 1.00 63.97 254 PHE A CA 1
ATOM 1877 C C . PHE A 1 254 ? -22.374 -8.039 38.195 1.00 63.97 254 PHE A C 1
ATOM 1879 O O . PHE A 1 254 ? -21.903 -8.203 37.069 1.00 63.97 254 PHE A O 1
ATOM 1886 N N . TRP A 1 255 ? -22.456 -9.016 39.104 1.00 59.19 255 TRP A N 1
ATOM 1887 C CA . TRP A 1 255 ? -21.961 -10.380 38.901 1.00 59.19 255 TRP A CA 1
ATOM 1888 C C . TRP A 1 255 ? -23.088 -11.298 38.433 1.00 59.19 255 TRP A C 1
ATOM 1890 O O . TRP A 1 255 ? -24.060 -11.508 39.156 1.00 59.19 255 TRP A O 1
ATOM 1900 N N . PHE A 1 256 ? -22.910 -11.930 37.280 1.00 59.53 256 PHE A N 1
ATOM 1901 C CA . PHE A 1 256 ? -23.590 -13.182 36.982 1.00 59.53 256 PHE A CA 1
ATOM 1902 C C . PHE A 1 256 ? -22.702 -14.307 37.518 1.00 59.53 256 PHE A C 1
ATOM 1904 O O . PHE A 1 256 ? -21.582 -14.476 37.043 1.00 59.53 256 PHE A O 1
ATOM 1911 N N . ASN A 1 257 ? -23.161 -15.031 38.540 1.00 59.66 257 ASN A N 1
ATOM 1912 C CA . ASN A 1 257 ? -22.504 -16.246 39.031 1.00 59.66 257 ASN A CA 1
ATOM 1913 C C . ASN A 1 257 ? -23.355 -17.473 38.664 1.00 59.66 257 ASN A C 1
ATOM 1915 O O . ASN A 1 257 ? -24.544 -17.338 38.379 1.00 59.66 257 ASN A O 1
ATOM 1919 N N . GLN A 1 258 ? -22.750 -18.660 38.720 1.00 57.97 258 GLN A N 1
ATOM 1920 C CA . GLN A 1 258 ? -23.239 -19.977 38.272 1.00 57.97 258 GLN A CA 1
ATOM 1921 C C . GLN A 1 258 ? -24.596 -20.429 38.861 1.00 57.97 258 GLN A C 1
ATOM 1923 O O . GLN A 1 258 ? -25.087 -21.487 38.488 1.00 57.97 258 GLN A O 1
ATOM 1928 N N . ASN A 1 259 ? -25.238 -19.636 39.728 1.00 56.09 259 ASN A N 1
ATOM 1929 C CA . ASN A 1 259 ? -26.650 -19.775 40.089 1.00 56.09 259 ASN A CA 1
ATOM 1930 C C . ASN A 1 259 ? -27.312 -18.396 40.266 1.00 56.09 259 ASN A C 1
ATOM 1932 O O . ASN A 1 259 ? -27.343 -17.853 41.370 1.00 56.09 259 ASN A O 1
ATOM 1936 N N . VAL A 1 260 ? -27.887 -17.847 39.192 1.00 56.06 260 VAL A N 1
ATOM 1937 C CA . VAL A 1 260 ? -28.868 -16.753 39.282 1.00 56.06 260 VAL A CA 1
ATOM 1938 C C . VAL A 1 260 ? -30.263 -17.362 39.167 1.00 56.06 260 VAL A C 1
ATOM 1940 O O . VAL A 1 260 ? -30.674 -17.766 38.083 1.00 56.06 260 VAL A O 1
ATOM 1943 N N . ASN A 1 261 ? -30.989 -17.423 40.287 1.00 55.25 261 ASN A N 1
ATOM 1944 C CA . ASN A 1 261 ? -32.402 -17.797 40.320 1.00 55.25 261 ASN A CA 1
ATOM 1945 C C . ASN A 1 261 ? -33.203 -16.630 40.913 1.00 55.25 261 ASN A C 1
ATOM 1947 O O . ASN A 1 261 ? -33.143 -16.374 42.115 1.00 55.25 261 ASN A O 1
ATOM 1951 N N . ALA A 1 262 ? -33.903 -15.891 40.052 1.00 61.94 262 ALA A N 1
ATOM 1952 C CA . ALA A 1 262 ? -34.697 -14.723 40.416 1.00 61.94 262 ALA A CA 1
ATOM 1953 C C . ALA A 1 262 ? -36.160 -14.932 40.005 1.00 61.94 262 ALA A C 1
ATOM 1955 O O . ALA A 1 262 ? -36.537 -14.696 38.859 1.00 61.94 262 ALA A O 1
ATOM 1956 N N . ALA A 1 263 ? -36.988 -15.325 40.971 1.00 51.50 263 ALA A N 1
ATOM 1957 C CA . ALA A 1 263 ? -38.432 -15.126 40.932 1.00 51.50 263 ALA A CA 1
ATOM 1958 C C . ALA A 1 263 ? -38.845 -14.443 42.245 1.00 51.50 263 ALA A C 1
ATOM 1960 O O . ALA A 1 263 ? -38.773 -15.049 43.309 1.00 51.50 263 ALA A O 1
ATOM 1961 N N . GLY A 1 264 ? -39.208 -13.156 42.142 1.00 56.47 264 GLY A N 1
ATOM 1962 C CA . GLY A 1 264 ? -39.524 -12.258 43.259 1.00 56.47 264 GLY A CA 1
ATOM 1963 C C . GLY A 1 264 ? -38.295 -11.541 43.831 1.00 56.47 264 GLY A C 1
ATOM 1964 O O . GLY A 1 264 ? -37.724 -11.966 44.829 1.00 56.47 264 GLY A O 1
ATOM 1965 N N . THR A 1 265 ? -37.865 -10.430 43.223 1.00 58.94 265 THR A N 1
ATOM 1966 C CA . THR A 1 265 ? -36.859 -9.544 43.842 1.00 58.94 265 THR A CA 1
ATOM 1967 C C . THR A 1 265 ? -37.380 -9.019 45.183 1.00 58.94 265 THR A C 1
ATOM 1969 O O . THR A 1 265 ? -38.514 -8.538 45.245 1.00 58.94 265 THR A O 1
ATOM 1972 N N . PHE A 1 266 ? -36.568 -9.039 46.244 1.00 63.47 266 PHE A N 1
ATOM 1973 C CA . PHE A 1 266 ? -36.934 -8.419 47.520 1.00 63.47 266 PHE A CA 1
ATOM 1974 C C . PHE A 1 266 ? -36.947 -6.888 47.366 1.00 63.47 266 PHE A C 1
ATOM 1976 O O . PHE A 1 266 ? -35.906 -6.242 47.291 1.00 63.47 266 PHE A O 1
ATOM 1983 N N . ASN A 1 267 ? -38.131 -6.275 47.289 1.00 63.31 267 ASN A N 1
ATOM 1984 C CA . ASN A 1 267 ? -38.224 -4.817 47.309 1.00 63.31 267 ASN A CA 1
ATOM 1985 C C . ASN A 1 267 ? -38.174 -4.328 48.763 1.00 63.31 267 ASN A C 1
ATOM 1987 O O . ASN A 1 267 ? -39.164 -4.392 49.488 1.00 63.31 267 ASN A O 1
ATOM 1991 N N . THR A 1 268 ? -37.010 -3.850 49.199 1.00 69.19 268 THR A N 1
ATOM 1992 C CA . THR A 1 268 ? -36.801 -3.310 50.554 1.00 69.19 268 THR A CA 1
ATOM 1993 C C . THR A 1 268 ? -37.265 -1.864 50.709 1.00 69.19 268 THR A C 1
ATOM 1995 O O . THR A 1 268 ? -37.199 -1.313 51.809 1.00 69.19 268 THR A O 1
ATOM 1998 N N . VAL A 1 269 ? -37.762 -1.223 49.645 1.00 74.19 269 VAL A N 1
ATOM 1999 C CA . VAL A 1 269 ? -38.229 0.163 49.717 1.00 74.19 269 VAL A CA 1
ATOM 2000 C C . VAL A 1 269 ? -39.532 0.227 50.520 1.00 74.19 269 VAL A C 1
ATOM 2002 O O . VAL A 1 269 ? -40.621 -0.063 50.031 1.00 74.19 269 VAL A O 1
ATOM 2005 N N . SER A 1 270 ? -39.425 0.651 51.781 1.00 83.12 270 SER A N 1
ATOM 2006 C CA . SER A 1 270 ? -40.540 0.739 52.733 1.00 83.12 270 SER A CA 1
ATOM 2007 C C . SER A 1 270 ? -40.879 2.188 53.114 1.00 83.12 270 SER A C 1
ATOM 2009 O O . SER A 1 270 ? -40.980 2.535 54.286 1.00 83.12 270 SER A O 1
ATOM 2011 N N . ARG A 1 271 ? -41.039 3.076 52.123 1.00 88.06 271 ARG A N 1
ATOM 2012 C CA . ARG A 1 271 ? -41.425 4.482 52.360 1.00 88.06 271 ARG A CA 1
ATOM 2013 C C . ARG A 1 271 ? -42.945 4.636 52.354 1.00 88.06 271 ARG A C 1
ATOM 2015 O O . ARG A 1 271 ? -43.587 4.210 51.399 1.00 88.06 271 ARG A O 1
ATOM 2022 N N . LEU A 1 272 ? -43.507 5.310 53.363 1.00 87.12 272 LEU A N 1
ATOM 2023 C CA . LEU A 1 272 ? -44.951 5.586 53.445 1.00 87.12 272 LEU A CA 1
ATOM 2024 C C . LEU A 1 272 ? -45.475 6.329 52.206 1.00 87.12 272 LEU A C 1
ATOM 2026 O O . LEU A 1 272 ? -46.530 5.983 51.693 1.00 87.12 272 LEU A O 1
ATOM 2030 N N . SER A 1 273 ? -44.698 7.274 51.665 1.00 92.56 273 SER A N 1
ATOM 2031 C CA . SER A 1 273 ? -45.044 8.037 50.454 1.00 92.56 273 SER A CA 1
ATOM 2032 C C . SER A 1 273 ? -45.255 7.180 49.199 1.00 92.56 273 SER A C 1
ATOM 2034 O O . SER A 1 273 ? -45.695 7.697 48.181 1.00 92.56 273 SER A O 1
ATOM 2036 N N . LEU A 1 274 ? -44.889 5.897 49.246 1.00 86.88 274 LEU A N 1
ATOM 2037 C CA . LEU A 1 274 ? -44.999 4.949 48.140 1.00 86.88 274 LEU A CA 1
ATOM 2038 C C . LEU A 1 274 ? -46.008 3.822 48.438 1.00 86.88 274 LEU A C 1
ATOM 2040 O O . LEU A 1 274 ? -46.030 2.830 47.712 1.00 86.88 274 LEU A O 1
ATOM 2044 N N . LYS A 1 275 ? -46.809 3.921 49.513 1.00 88.00 275 LYS A N 1
ATOM 2045 C CA . LYS A 1 275 ? -47.694 2.842 49.984 1.00 88.00 275 LYS A CA 1
ATOM 2046 C C . LYS A 1 275 ? -49.129 3.319 50.218 1.00 88.00 275 LYS A C 1
ATOM 2048 O O . LYS A 1 275 ? -49.359 4.301 50.913 1.00 88.00 275 LYS A O 1
ATOM 2053 N N . ASN A 1 276 ? -50.093 2.535 49.734 1.00 91.06 276 ASN A N 1
ATOM 2054 C CA . ASN A 1 276 ? -51.511 2.680 50.071 1.00 91.06 276 ASN A CA 1
ATOM 2055 C C . ASN A 1 276 ? -51.849 1.750 51.246 1.00 91.06 276 ASN A C 1
ATOM 2057 O O . ASN A 1 276 ? -52.014 0.543 51.055 1.00 91.06 276 ASN A O 1
ATOM 2061 N N . VAL A 1 277 ? -51.908 2.295 52.463 1.00 92.06 277 VAL A N 1
ATOM 2062 C CA . VAL A 1 277 ? -52.182 1.521 53.686 1.00 92.06 277 VAL A CA 1
ATOM 2063 C C . VAL A 1 277 ? -53.650 1.083 53.709 1.00 92.06 277 VAL A C 1
ATOM 2065 O O . VAL A 1 277 ? -54.543 1.921 53.670 1.00 92.06 277 VAL A O 1
ATOM 2068 N N . LYS A 1 278 ? -53.899 -0.233 53.776 1.00 91.25 278 LYS A N 1
ATOM 2069 C CA . LYS A 1 278 ? -55.254 -0.824 53.768 1.00 91.25 278 LYS A CA 1
ATOM 2070 C C . LYS A 1 278 ? -55.823 -1.134 55.163 1.00 91.25 278 LYS A C 1
ATOM 2072 O O . LYS A 1 278 ? -56.978 -1.530 55.259 1.00 91.25 278 LYS A O 1
ATOM 2077 N N . GLY A 1 279 ? -55.032 -0.956 56.222 1.00 91.31 279 GLY A N 1
ATOM 2078 C CA . GLY A 1 279 ? -55.383 -1.298 57.605 1.00 91.31 279 GLY A CA 1
ATOM 2079 C C . GLY A 1 279 ? -54.443 -2.344 58.211 1.00 91.31 279 GLY A C 1
ATOM 2080 O O . GLY A 1 279 ? -53.455 -2.735 57.588 1.00 91.31 279 GLY A O 1
ATOM 2081 N N . GLU A 1 280 ? -54.744 -2.765 59.438 1.00 89.25 280 GLU A N 1
ATOM 2082 C CA . GLU A 1 280 ? -54.008 -3.820 60.147 1.00 89.25 280 GLU A CA 1
ATOM 2083 C C . GLU A 1 280 ? -54.269 -5.206 59.550 1.00 89.25 280 GLU A C 1
ATOM 2085 O O . GLU A 1 280 ? -55.348 -5.466 59.008 1.00 89.25 280 GLU A O 1
ATOM 2090 N N . TYR A 1 281 ? -53.302 -6.112 59.713 1.00 89.94 281 TYR A N 1
ATOM 2091 C CA . TYR A 1 281 ? -53.491 -7.527 59.406 1.00 89.94 281 TYR A CA 1
ATOM 2092 C C . TYR A 1 281 ? -54.594 -8.125 60.290 1.00 89.94 281 TYR A C 1
ATOM 2094 O O . TYR A 1 281 ? -54.702 -7.780 61.465 1.00 89.94 281 TYR A O 1
ATOM 2102 N N . LYS A 1 282 ? -55.440 -8.985 59.713 1.00 88.50 282 LYS A N 1
ATOM 2103 C CA . LYS A 1 282 ? -56.610 -9.570 60.393 1.00 88.50 282 LYS A CA 1
ATOM 2104 C C . LYS A 1 282 ? -56.519 -11.088 60.601 1.00 88.50 282 LYS A C 1
ATOM 2106 O O . LYS A 1 282 ? -57.476 -11.661 61.108 1.00 88.50 282 LYS A O 1
ATOM 2111 N N . GLY A 1 283 ? -55.415 -11.725 60.201 1.00 87.75 283 GLY A N 1
ATOM 2112 C CA . GLY A 1 283 ? -55.145 -13.138 60.499 1.00 87.75 283 GLY A CA 1
ATOM 2113 C C . GLY A 1 283 ? -54.558 -13.339 61.901 1.00 87.75 283 GLY A C 1
ATOM 2114 O O . GLY A 1 283 ? -54.189 -12.367 62.556 1.00 87.75 283 GLY A O 1
ATOM 2115 N N . ASP A 1 284 ? -54.476 -14.597 62.343 1.00 91.75 284 ASP A N 1
ATOM 2116 C CA . ASP A 1 284 ? -53.812 -15.007 63.594 1.00 91.75 284 ASP A CA 1
ATOM 2117 C C . ASP A 1 284 ? -52.373 -15.396 63.250 1.00 91.75 284 ASP A C 1
ATOM 2119 O O . ASP A 1 284 ? -52.109 -16.520 62.812 1.00 91.75 284 ASP A O 1
ATOM 2123 N N . ALA A 1 285 ? -51.453 -14.438 63.370 1.00 93.62 285 ALA A N 1
ATOM 2124 C CA . ALA A 1 285 ? -50.083 -14.615 62.903 1.00 93.62 285 ALA A CA 1
ATOM 2125 C C . ALA A 1 285 ? -49.348 -15.710 63.689 1.00 93.62 285 ALA A C 1
ATOM 2127 O O . ALA A 1 285 ? -48.570 -16.474 63.111 1.00 93.62 285 ALA A O 1
ATOM 2128 N N . LEU A 1 286 ? -49.601 -15.810 64.997 1.00 93.06 286 LEU A N 1
ATOM 2129 C CA . LEU A 1 286 ? -49.012 -16.832 65.853 1.00 93.06 286 LEU A CA 1
ATOM 2130 C C . LEU A 1 286 ? -49.472 -18.229 65.438 1.00 93.06 286 LEU A C 1
ATOM 2132 O O . LEU A 1 286 ? -48.633 -19.111 65.258 1.00 93.06 286 LEU A O 1
ATOM 2136 N N . LYS A 1 287 ? -50.777 -18.430 65.233 1.00 92.38 287 LYS A N 1
ATOM 2137 C CA . LYS A 1 287 ? -51.306 -19.707 64.741 1.00 92.38 287 LYS A CA 1
ATOM 2138 C C . LYS A 1 287 ? -50.768 -20.035 63.350 1.00 92.38 287 LYS A C 1
ATOM 2140 O O . LYS A 1 287 ? -50.322 -21.153 63.124 1.00 92.38 287 LYS A O 1
ATOM 2145 N N . GLU A 1 288 ? -50.766 -19.065 62.441 1.00 91.62 288 GLU A N 1
ATOM 2146 C CA . GLU A 1 288 ? -50.269 -19.229 61.071 1.00 91.62 288 GLU A CA 1
ATOM 2147 C C . GLU A 1 288 ? -48.806 -19.690 61.023 1.00 91.62 288 GLU A C 1
ATOM 2149 O O . GLU A 1 288 ? -48.462 -20.575 60.237 1.00 91.62 288 GLU A O 1
ATOM 2154 N N . ILE A 1 289 ? -47.942 -19.146 61.885 1.00 90.38 289 ILE A N 1
ATOM 2155 C CA . ILE A 1 289 ? -46.538 -19.568 61.964 1.00 90.38 289 ILE A CA 1
ATOM 2156 C C . ILE A 1 289 ? -46.394 -20.922 62.659 1.00 90.38 289 ILE A C 1
ATOM 2158 O O . ILE A 1 289 ? -45.601 -21.741 62.199 1.00 90.38 289 ILE A O 1
ATOM 2162 N N . CYS A 1 290 ? -47.159 -21.191 63.721 1.00 90.50 290 CYS A N 1
ATOM 2163 C CA . CYS A 1 290 ? -47.142 -22.493 64.390 1.00 90.50 290 CYS A CA 1
ATOM 2164 C C . CYS A 1 290 ? -47.629 -23.638 63.485 1.00 90.50 290 CYS A C 1
ATOM 2166 O O . CYS A 1 290 ? -47.097 -24.743 63.577 1.00 90.50 290 CYS A O 1
ATOM 2168 N N . ASP A 1 291 ? -48.597 -23.377 62.603 1.00 90.12 291 ASP A N 1
ATOM 2169 C CA . ASP A 1 291 ? -49.133 -24.357 61.649 1.00 90.12 291 ASP A CA 1
ATOM 2170 C C . ASP A 1 291 ? -48.212 -24.545 60.420 1.00 90.12 291 ASP A C 1
ATOM 2172 O O . ASP A 1 291 ? -48.329 -25.532 59.687 1.00 90.12 291 ASP A O 1
ATOM 2176 N N . THR A 1 292 ? -47.277 -23.618 60.173 1.00 90.88 292 THR A N 1
ATOM 2177 C CA . THR A 1 292 ? -46.357 -23.685 59.029 1.00 90.88 292 THR A CA 1
ATOM 2178 C C . THR A 1 292 ? -45.236 -24.690 59.288 1.00 90.88 292 THR A C 1
ATOM 2180 O O . THR A 1 292 ? -44.430 -24.544 60.204 1.00 90.88 292 THR A O 1
ATOM 2183 N N . THR A 1 293 ? -45.113 -25.696 58.421 1.00 89.56 293 THR A N 1
ATOM 2184 C CA . THR A 1 293 ? -44.019 -26.672 58.517 1.00 89.56 293 THR A CA 1
ATOM 2185 C C . THR A 1 293 ? -42.741 -26.125 57.880 1.00 89.56 293 THR A C 1
ATOM 2187 O O . THR A 1 293 ? -42.712 -25.810 56.689 1.00 89.56 293 THR A O 1
ATOM 2190 N N . ILE A 1 294 ? -41.661 -26.063 58.660 1.00 90.69 294 ILE A N 1
ATOM 2191 C CA . ILE A 1 294 ? -40.314 -25.758 58.168 1.00 90.69 294 ILE A CA 1
ATOM 2192 C C . ILE A 1 294 ? -39.586 -27.069 57.905 1.00 90.69 294 ILE A C 1
ATOM 2194 O O . ILE A 1 294 ? -39.476 -27.908 58.799 1.00 90.69 294 ILE A O 1
ATOM 2198 N N . VAL A 1 295 ? -39.078 -27.240 56.687 1.00 92.75 295 VAL A N 1
ATOM 2199 C CA . VAL A 1 295 ? -38.396 -28.470 56.286 1.00 92.75 295 VAL A CA 1
ATOM 2200 C C . VAL A 1 295 ? -37.021 -28.192 55.713 1.00 92.75 295 VAL A C 1
ATOM 2202 O O . VAL A 1 295 ? -36.758 -27.152 55.105 1.00 92.75 295 VAL A O 1
ATOM 2205 N N . GLU A 1 296 ? -36.138 -29.160 55.915 1.00 94.81 296 GLU A N 1
ATOM 2206 C CA . GLU A 1 296 ? -34.846 -29.210 55.257 1.00 94.81 296 GLU A CA 1
ATOM 2207 C C . GLU A 1 296 ? -34.982 -29.930 53.911 1.00 94.81 296 GLU A C 1
ATOM 2209 O O . GLU A 1 296 ? -35.614 -30.984 53.825 1.00 94.81 296 GLU A O 1
ATOM 2214 N N . TYR A 1 297 ? -34.393 -29.374 52.855 1.00 92.69 297 TYR A N 1
ATOM 2215 C CA . TYR A 1 297 ? -34.430 -29.967 51.520 1.00 92.69 297 TYR A CA 1
ATOM 2216 C C . TYR A 1 297 ? -33.166 -29.658 50.717 1.00 92.69 297 TYR A C 1
ATOM 2218 O O . TYR A 1 297 ? -32.371 -28.780 51.056 1.00 92.69 297 TYR A O 1
ATOM 2226 N N . SER A 1 298 ? -33.002 -30.378 49.611 1.00 92.19 298 SER A N 1
ATOM 2227 C CA . SER A 1 298 ? -32.053 -30.057 48.550 1.00 92.19 298 SER A CA 1
ATOM 2228 C C . SER A 1 298 ? -32.798 -29.861 47.235 1.00 92.19 298 SER A C 1
ATOM 2230 O O . SER A 1 298 ? -33.873 -30.424 47.012 1.00 92.19 298 SER A O 1
ATOM 2232 N N . TYR A 1 299 ? -32.256 -29.029 46.347 1.00 87.69 299 TYR A N 1
ATOM 2233 C CA . TYR A 1 299 ? -32.847 -28.880 45.021 1.00 87.69 299 TYR A CA 1
ATOM 2234 C C . TYR A 1 299 ? -32.606 -30.152 44.205 1.00 87.69 299 TYR A C 1
ATOM 2236 O O . TYR A 1 299 ? -31.510 -30.709 44.228 1.00 87.69 299 TYR A O 1
ATOM 2244 N N . LYS A 1 300 ? -33.596 -30.583 43.412 1.00 87.75 300 LYS A N 1
ATOM 2245 C CA . LYS A 1 300 ? -33.475 -31.783 42.557 1.00 87.75 300 LYS A CA 1
ATOM 2246 C C . LYS A 1 300 ? -32.256 -31.727 41.625 1.00 87.75 300 LYS A C 1
ATOM 2248 O O . LYS A 1 300 ? -31.629 -32.748 41.374 1.00 87.75 300 LYS A O 1
ATOM 2253 N N . ASN A 1 301 ? -31.915 -30.536 41.130 1.00 81.88 301 ASN A N 1
ATOM 2254 C CA . ASN A 1 301 ? -30.754 -30.289 40.269 1.00 81.88 301 ASN A CA 1
ATOM 2255 C C . ASN A 1 301 ? -29.455 -29.993 41.044 1.00 81.88 301 ASN A C 1
ATOM 2257 O O . ASN A 1 301 ? -28.393 -29.917 40.434 1.00 81.88 301 ASN A O 1
ATOM 2261 N N . ASN A 1 302 ? -29.514 -29.835 42.369 1.00 83.44 302 ASN A N 1
ATOM 2262 C CA . ASN A 1 302 ? -28.341 -29.693 43.226 1.00 83.44 302 ASN A CA 1
ATOM 2263 C C . ASN A 1 302 ? -28.527 -30.478 44.540 1.00 83.44 302 ASN A C 1
ATOM 2265 O O . ASN A 1 302 ? -28.710 -29.875 45.602 1.00 83.44 302 ASN A O 1
ATOM 2269 N N . PRO A 1 303 ? -28.460 -31.826 44.492 1.00 88.50 303 PRO A N 1
ATOM 2270 C CA . PRO A 1 303 ? -28.788 -32.680 45.637 1.00 88.50 303 PRO A CA 1
ATOM 2271 C C . PRO A 1 303 ? -27.854 -32.515 46.841 1.00 88.50 303 PRO A C 1
ATOM 2273 O O . PRO A 1 303 ? -28.181 -32.961 47.936 1.00 88.50 303 PRO A O 1
ATOM 2276 N N . LYS A 1 304 ? -26.682 -31.895 46.639 1.00 87.81 304 LYS A N 1
ATOM 2277 C CA . LYS A 1 304 ? -25.690 -31.626 47.689 1.00 87.81 304 LYS A CA 1
ATOM 2278 C C . LYS A 1 304 ? -25.949 -30.314 48.434 1.00 87.81 304 LYS A C 1
ATOM 2280 O O . LYS A 1 304 ? -25.345 -30.093 49.479 1.00 87.81 304 LYS A O 1
ATOM 2285 N N . ALA A 1 305 ? -26.792 -29.429 47.898 1.00 86.44 305 ALA A N 1
ATOM 2286 C CA . ALA A 1 305 ? -27.131 -28.178 48.562 1.00 86.44 305 ALA A CA 1
ATOM 2287 C C . ALA A 1 305 ? -28.127 -28.432 49.694 1.00 86.44 305 ALA A C 1
ATOM 2289 O O . ALA A 1 305 ? -29.143 -29.083 49.486 1.00 86.44 305 ALA A O 1
ATOM 2290 N N . ARG A 1 306 ? -27.855 -27.869 50.869 1.00 92.19 306 ARG A N 1
ATOM 2291 C CA . ARG A 1 306 ? -28.732 -27.943 52.037 1.00 92.19 306 ARG A CA 1
ATOM 2292 C C . ARG A 1 306 ? -29.508 -26.636 52.162 1.00 92.19 306 ARG A C 1
ATOM 2294 O O . ARG A 1 306 ? -28.893 -25.573 52.200 1.00 92.19 306 ARG A O 1
ATOM 2301 N N . GLN A 1 307 ? -30.832 -26.713 52.187 1.00 91.25 307 GLN A N 1
ATOM 2302 C CA . GLN A 1 307 ? -31.743 -25.574 52.304 1.00 91.25 307 GLN A CA 1
ATOM 2303 C C . GLN A 1 307 ? -32.720 -25.805 53.455 1.00 91.25 307 GLN A C 1
ATOM 2305 O O . GLN A 1 307 ? -33.047 -26.948 53.760 1.00 91.25 307 GLN A O 1
ATOM 2310 N N . LEU A 1 308 ? -33.185 -24.723 54.079 1.00 91.88 308 LEU A N 1
ATOM 2311 C CA . LEU A 1 308 ? -34.171 -24.751 55.159 1.00 91.88 308 LEU A CA 1
ATOM 2312 C C . LEU A 1 308 ? -35.188 -23.636 54.916 1.00 91.88 308 LEU A C 1
ATOM 2314 O O . LEU A 1 308 ? -34.844 -22.457 54.994 1.00 91.88 308 LEU A O 1
ATOM 2318 N N . SER A 1 309 ? -36.427 -23.993 54.593 1.00 89.88 309 SER A N 1
ATOM 2319 C CA . SER A 1 309 ? -37.506 -23.022 54.386 1.00 89.88 309 SER A CA 1
ATOM 2320 C C . SER A 1 309 ? -38.869 -23.714 54.468 1.00 89.88 309 SER A C 1
ATOM 2322 O O . SER A 1 309 ? -38.937 -24.946 54.413 1.00 89.88 309 SER A O 1
ATOM 2324 N N . PRO A 1 310 ? -39.977 -22.961 54.569 1.00 90.31 310 PRO A N 1
ATOM 2325 C CA . PRO A 1 310 ? -41.272 -23.514 54.193 1.00 90.31 310 PRO A CA 1
ATOM 2326 C C . PRO A 1 310 ? -41.286 -23.864 52.691 1.00 90.31 310 PRO A C 1
ATOM 2328 O O . PRO A 1 310 ? -40.498 -23.314 51.911 1.00 90.31 310 PRO A O 1
ATOM 2331 N N . ILE A 1 311 ? -42.174 -24.777 52.286 1.00 90.62 311 ILE A N 1
ATOM 2332 C CA . ILE A 1 311 ? -42.323 -25.239 50.896 1.00 90.62 311 ILE A CA 1
ATOM 2333 C C . ILE A 1 311 ? -43.755 -25.019 50.420 1.00 90.62 311 ILE A C 1
ATOM 2335 O O . ILE A 1 311 ? -44.693 -25.528 51.027 1.00 90.62 311 ILE A O 1
ATOM 2339 N N . ILE A 1 312 ? -43.915 -24.330 49.288 1.00 90.81 312 ILE A N 1
ATOM 2340 C CA . ILE A 1 312 ? -45.190 -24.301 48.567 1.00 90.81 312 ILE A CA 1
ATOM 2341 C C . ILE A 1 312 ? -45.414 -25.690 47.965 1.00 90.81 312 ILE A C 1
ATOM 2343 O O . ILE A 1 312 ? -44.695 -26.095 47.055 1.00 90.81 312 ILE A O 1
ATOM 2347 N N . ASP A 1 313 ? -46.386 -26.434 48.491 1.00 91.44 313 ASP A N 1
ATOM 2348 C CA . ASP A 1 313 ? -46.754 -27.741 47.948 1.00 91.44 313 ASP A CA 1
ATOM 2349 C C . ASP A 1 313 ? -47.593 -27.555 46.680 1.00 91.44 313 ASP A C 1
ATOM 2351 O O . ASP A 1 313 ? -48.809 -27.373 46.732 1.00 91.44 313 ASP A O 1
ATOM 2355 N N . ASP A 1 314 ? -46.948 -27.578 45.520 1.00 90.69 314 ASP A N 1
ATOM 2356 C CA . ASP A 1 314 ? -47.579 -27.512 44.201 1.00 90.69 314 ASP A CA 1
ATOM 2357 C C . ASP A 1 314 ? -47.818 -28.901 43.577 1.00 90.69 314 ASP A C 1
ATOM 2359 O O . ASP A 1 314 ? -48.517 -29.013 42.569 1.00 90.69 314 ASP A O 1
ATOM 2363 N N . VAL A 1 315 ? -47.310 -29.970 44.201 1.00 92.56 315 VAL A N 1
ATOM 2364 C CA . VAL A 1 315 ? -47.336 -31.339 43.659 1.00 92.56 315 VAL A CA 1
ATOM 2365 C C . VAL A 1 315 ? -48.532 -32.144 44.167 1.00 92.56 315 VAL A C 1
ATOM 2367 O O . VAL A 1 315 ? -49.178 -32.851 43.389 1.00 92.56 315 VAL A O 1
ATOM 2370 N N . ASN A 1 316 ? -48.851 -32.069 45.461 1.00 90.56 316 ASN A N 1
ATOM 2371 C CA . ASN A 1 316 ? -49.876 -32.920 46.054 1.00 90.56 316 ASN A CA 1
ATOM 2372 C C . ASN A 1 316 ? -51.280 -32.312 45.910 1.00 90.56 316 ASN A C 1
ATOM 2374 O O . ASN A 1 316 ? -51.498 -31.107 46.090 1.00 90.56 316 ASN A O 1
ATOM 2378 N N . LYS A 1 317 ? -52.269 -33.175 45.629 1.00 86.81 317 LYS A N 1
ATOM 2379 C CA . LYS A 1 317 ? -53.696 -32.796 45.617 1.00 86.81 317 LYS A CA 1
ATOM 2380 C C . LYS A 1 317 ? -54.208 -32.460 47.018 1.00 86.81 317 LYS A C 1
ATOM 2382 O O . LYS A 1 317 ? -54.995 -31.534 47.171 1.00 86.81 317 LYS A O 1
ATOM 2387 N N . ILE A 1 318 ? -53.752 -33.210 48.020 1.00 89.12 318 ILE A N 1
ATOM 2388 C CA . ILE A 1 318 ? -53.946 -32.905 49.439 1.00 89.12 318 ILE A CA 1
ATOM 2389 C C . ILE A 1 318 ? -52.624 -32.327 49.926 1.00 89.12 318 ILE A C 1
ATOM 2391 O O . ILE A 1 318 ? -51.613 -33.025 49.890 1.00 89.12 318 ILE A O 1
ATOM 2395 N N . LYS A 1 319 ? -52.631 -31.051 50.314 1.00 87.56 319 LYS A N 1
ATOM 2396 C CA . LYS A 1 319 ? -51.414 -30.326 50.684 1.00 87.56 319 LYS A CA 1
ATOM 2397 C C . LYS A 1 319 ? -50.792 -30.948 51.930 1.00 87.56 319 LYS A C 1
ATOM 2399 O O . LYS A 1 319 ? -51.450 -31.074 52.958 1.00 87.56 319 LYS A O 1
ATOM 2404 N N . GLN A 1 320 ? -49.537 -31.356 51.803 1.00 87.12 320 GLN A N 1
ATOM 2405 C CA . GLN A 1 320 ? -48.714 -31.879 52.889 1.00 87.12 320 GLN A CA 1
ATOM 2406 C C . GLN A 1 320 ? -47.940 -30.757 53.582 1.00 87.12 320 GLN A C 1
ATOM 2408 O O . GLN A 1 320 ? -47.679 -30.845 54.777 1.00 87.12 320 GLN A O 1
ATOM 2413 N N . PHE A 1 321 ? -47.621 -29.687 52.849 1.00 89.62 321 PHE A N 1
ATOM 2414 C CA . PHE A 1 321 ? -47.012 -28.471 53.383 1.00 89.62 321 PHE A CA 1
ATOM 2415 C C . PHE A 1 321 ? -47.966 -27.298 53.170 1.00 89.62 321 PHE A C 1
ATOM 2417 O O . PHE A 1 321 ? -48.421 -27.054 52.050 1.00 89.62 321 PHE A O 1
ATOM 2424 N N . THR A 1 322 ? -48.287 -26.592 54.252 1.00 84.44 322 THR A N 1
ATOM 2425 C CA . THR A 1 322 ? -49.217 -25.456 54.236 1.00 84.44 322 THR A CA 1
ATOM 2426 C C . THR A 1 322 ? -48.467 -24.177 54.572 1.00 84.44 322 THR A C 1
ATOM 2428 O O . THR A 1 322 ? -47.635 -24.166 55.479 1.00 84.44 322 THR A O 1
ATOM 2431 N N . LEU A 1 323 ? -48.751 -23.114 53.819 1.00 89.25 323 LEU A N 1
ATOM 2432 C CA . LEU A 1 323 ? -48.238 -21.767 54.051 1.00 89.25 323 LEU A CA 1
ATOM 2433 C C . LEU A 1 323 ? -49.414 -20.786 54.119 1.00 89.25 323 LEU A C 1
ATOM 2435 O O . LEU A 1 323 ? -50.381 -20.975 53.379 1.00 89.25 323 LEU A O 1
ATOM 2439 N N . PRO A 1 324 ? -49.309 -19.714 54.920 1.00 89.44 324 PRO A N 1
ATOM 2440 C CA . PRO A 1 324 ? -50.267 -18.618 54.903 1.00 89.44 324 PRO A CA 1
ATOM 2441 C C . PRO A 1 324 ? -50.368 -17.970 53.518 1.00 89.44 324 PRO A C 1
ATOM 2443 O O . PRO A 1 324 ? -49.350 -17.684 52.879 1.00 89.44 324 PRO A O 1
ATOM 2446 N N . ASP A 1 325 ? -5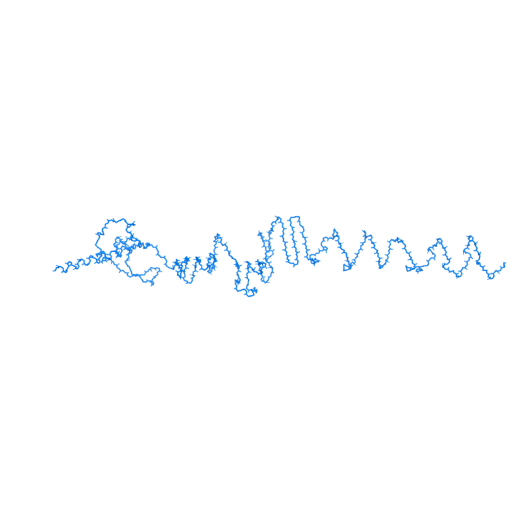1.588 -17.659 53.083 1.00 88.38 325 ASP A N 1
ATOM 2447 C CA . ASP A 1 325 ? -51.850 -17.060 51.766 1.00 88.38 325 ASP A CA 1
ATOM 2448 C C . ASP A 1 325 ? -51.106 -15.727 51.567 1.00 88.38 325 ASP A C 1
ATOM 2450 O O . ASP A 1 325 ? -50.663 -15.406 50.468 1.00 88.38 325 ASP A O 1
ATOM 2454 N N . ILE A 1 326 ? -50.896 -14.948 52.635 1.00 88.94 326 ILE A N 1
ATOM 2455 C CA . ILE A 1 326 ? -50.211 -13.648 52.549 1.00 88.94 326 ILE A CA 1
ATOM 2456 C C . ILE A 1 326 ? -48.723 -13.767 52.181 1.00 88.94 326 ILE A C 1
ATOM 2458 O O . ILE A 1 326 ? -48.140 -12.816 51.652 1.00 88.94 326 ILE A O 1
ATOM 2462 N N . ILE A 1 327 ? -48.103 -14.923 52.449 1.00 88.25 327 ILE A N 1
ATOM 2463 C CA . ILE A 1 327 ? -46.706 -15.192 52.090 1.00 88.25 327 ILE A CA 1
ATOM 2464 C C . ILE A 1 327 ? -46.572 -16.058 50.840 1.00 88.25 327 ILE A C 1
ATOM 2466 O O . ILE A 1 327 ? -45.447 -16.262 50.395 1.00 88.25 327 ILE A O 1
ATOM 2470 N N . ASN A 1 328 ? -47.672 -16.564 50.284 1.00 88.06 328 ASN A N 1
ATOM 2471 C CA . ASN A 1 328 ? -47.680 -17.563 49.223 1.00 88.06 328 ASN A CA 1
ATOM 2472 C C . ASN A 1 328 ? -48.515 -17.086 48.026 1.00 88.06 328 ASN A C 1
ATOM 2474 O O . ASN A 1 328 ? -49.738 -17.041 48.093 1.00 88.06 328 ASN A O 1
ATOM 2478 N N . ASP A 1 329 ? -47.865 -16.793 46.898 1.00 85.44 329 ASP A N 1
ATOM 2479 C CA . ASP A 1 329 ? -48.553 -16.454 45.639 1.00 85.44 329 ASP A CA 1
ATOM 2480 C C . ASP A 1 329 ? -48.750 -17.668 44.701 1.00 85.44 329 ASP A C 1
ATOM 2482 O O . ASP A 1 329 ? -49.131 -17.521 43.537 1.00 85.44 329 ASP A O 1
ATOM 2486 N N . GLY A 1 330 ? -48.460 -18.876 45.196 1.00 84.12 330 GLY A N 1
ATOM 2487 C CA . GLY A 1 330 ? -48.479 -20.133 44.450 1.00 84.12 330 GLY A CA 1
ATOM 2488 C C . GLY A 1 330 ? -47.198 -20.427 43.664 1.00 84.12 330 GLY A C 1
ATOM 2489 O O . GLY A 1 330 ? -47.108 -21.488 43.048 1.00 84.12 330 GLY A O 1
ATOM 2490 N N . LYS A 1 331 ? -46.214 -19.518 43.657 1.00 83.31 331 LYS A N 1
ATOM 2491 C CA . LYS A 1 331 ? -44.938 -19.675 42.934 1.00 83.31 331 LYS A CA 1
ATOM 2492 C C . LYS A 1 331 ? -43.716 -19.261 43.752 1.00 83.31 331 LYS A C 1
ATOM 2494 O O . LYS A 1 331 ? -42.649 -19.845 43.591 1.00 83.31 331 LYS A O 1
ATOM 2499 N N . THR A 1 332 ? -43.846 -18.238 44.585 1.00 83.69 332 THR A N 1
ATOM 2500 C CA . THR A 1 332 ? -42.777 -17.614 45.357 1.00 83.69 332 THR A CA 1
ATOM 2501 C C . THR A 1 332 ? -43.239 -17.338 46.782 1.00 83.69 332 THR A C 1
ATOM 2503 O O . THR A 1 332 ? -44.423 -17.120 47.048 1.00 83.69 332 THR A O 1
ATOM 2506 N N . VAL A 1 333 ? -42.285 -17.355 47.715 1.00 84.94 333 VAL A N 1
ATOM 2507 C CA . VAL A 1 333 ? -42.535 -16.993 49.111 1.00 84.94 333 VAL A CA 1
ATOM 2508 C C . VAL A 1 333 ? -42.182 -15.523 49.317 1.00 84.94 333 VAL A C 1
ATOM 2510 O O . VAL A 1 333 ? -41.038 -15.113 49.106 1.00 84.94 333 VAL A O 1
ATOM 2513 N N . ASN A 1 334 ? -43.141 -14.716 49.769 1.00 87.06 334 ASN A N 1
ATOM 2514 C CA . ASN A 1 334 ? -42.903 -13.314 50.094 1.00 87.06 334 ASN A CA 1
ATOM 2515 C C . ASN A 1 334 ? -42.148 -13.194 51.428 1.00 87.06 334 ASN A C 1
ATOM 2517 O O . ASN A 1 334 ? -42.738 -13.158 52.509 1.00 87.06 334 ASN A O 1
ATOM 2521 N N . LEU A 1 335 ? -40.820 -13.086 51.339 1.00 87.12 335 LEU A N 1
ATOM 2522 C CA . LEU A 1 335 ? -39.923 -12.996 52.497 1.00 87.12 335 LEU A CA 1
ATOM 2523 C C . LEU A 1 335 ? -40.205 -11.785 53.399 1.00 87.12 335 LEU A C 1
ATOM 2525 O O . LEU A 1 335 ? -40.009 -11.863 54.616 1.00 87.12 335 LEU A O 1
ATOM 2529 N N . TYR A 1 336 ? -40.676 -10.671 52.825 1.00 86.88 336 TYR A N 1
ATOM 2530 C CA . TYR A 1 336 ? -41.015 -9.479 53.604 1.00 86.88 336 TYR A CA 1
ATOM 2531 C C . TYR A 1 336 ? -42.276 -9.719 54.441 1.00 86.88 336 TYR A C 1
ATOM 2533 O O . TYR A 1 336 ? -42.304 -9.384 55.627 1.00 86.88 336 TYR A O 1
ATOM 2541 N N . ALA A 1 337 ? -43.295 -10.356 53.855 1.00 88.81 337 ALA A N 1
ATOM 2542 C CA . ALA A 1 337 ? -44.508 -10.740 54.570 1.00 88.81 337 ALA A CA 1
ATOM 2543 C C . ALA A 1 337 ? -44.221 -11.806 55.642 1.00 88.81 337 ALA A C 1
ATOM 2545 O O . ALA A 1 337 ? -44.668 -11.645 56.771 1.00 88.81 337 ALA A O 1
ATOM 2546 N N . MET A 1 338 ? -43.395 -12.816 55.341 1.00 89.75 338 MET A N 1
ATOM 2547 C CA . MET A 1 338 ? -42.980 -13.842 56.310 1.00 89.75 338 MET A CA 1
ATOM 2548 C C . MET A 1 338 ? -42.289 -13.231 57.535 1.00 89.75 338 MET A C 1
ATOM 2550 O O . MET A 1 338 ? -42.666 -13.516 58.666 1.00 89.75 338 MET A O 1
ATOM 2554 N N . SER A 1 339 ? -41.324 -12.332 57.316 1.00 90.62 339 SER A N 1
ATOM 2555 C CA . SER A 1 339 ? -40.639 -11.640 58.418 1.00 90.62 339 SER A CA 1
ATOM 2556 C C . SER A 1 339 ? -41.599 -10.765 59.234 1.00 90.62 339 SER A C 1
ATOM 2558 O O . SER A 1 339 ? -41.502 -10.715 60.458 1.00 90.62 339 SER A O 1
ATOM 2560 N N . SER A 1 340 ? -42.547 -10.100 58.565 1.00 92.06 340 SER A N 1
ATOM 2561 C CA . SER A 1 340 ? -43.546 -9.256 59.232 1.00 92.06 340 SER A CA 1
ATOM 2562 C C . SER A 1 340 ? -44.530 -10.078 60.069 1.00 92.06 340 SER A C 1
ATOM 2564 O O . SER A 1 340 ? -44.863 -9.670 61.179 1.00 92.06 340 SER A O 1
ATOM 2566 N N . LEU A 1 341 ? -44.959 -11.247 59.576 1.00 92.62 341 LEU A N 1
ATOM 2567 C CA . LEU A 1 341 ? -45.778 -12.185 60.345 1.00 92.62 341 LEU A CA 1
ATOM 2568 C C . LEU A 1 341 ? -45.039 -12.660 61.594 1.00 92.62 341 LEU A C 1
ATOM 2570 O O . LEU A 1 341 ? -45.640 -12.688 62.661 1.00 92.62 341 LEU A O 1
ATOM 2574 N N . SER A 1 342 ? -43.738 -12.960 61.500 1.00 93.00 342 SER A N 1
ATOM 2575 C CA . SER A 1 342 ? -42.945 -13.359 62.671 1.00 93.00 342 SER A CA 1
ATOM 2576 C C . SER A 1 342 ? -42.932 -12.280 63.748 1.00 93.00 342 SER A C 1
ATOM 2578 O O . SER A 1 342 ? -43.070 -12.590 64.928 1.00 93.00 342 SER A O 1
ATOM 2580 N N . TRP A 1 343 ? -42.816 -11.007 63.363 1.00 94.69 343 TRP A N 1
ATOM 2581 C CA . TRP A 1 343 ? -42.923 -9.900 64.315 1.00 94.69 343 TRP A CA 1
ATOM 2582 C C . TRP A 1 343 ? -44.308 -9.817 64.957 1.00 94.69 343 TRP A C 1
ATOM 2584 O O . TRP A 1 343 ? -44.398 -9.664 66.174 1.00 94.69 343 TRP A O 1
ATOM 2594 N N . LEU A 1 344 ? -45.377 -9.955 64.169 1.00 95.25 344 LEU A N 1
ATOM 2595 C CA . LEU A 1 344 ? -46.742 -9.908 64.690 1.00 95.25 344 LEU A CA 1
ATOM 2596 C C . LEU A 1 344 ? -47.050 -11.097 65.615 1.00 95.25 344 LEU A C 1
ATOM 2598 O O . LEU A 1 344 ? -47.603 -10.899 66.690 1.00 95.25 344 LEU A O 1
ATOM 2602 N N . ALA A 1 345 ? -46.607 -12.306 65.269 1.00 95.06 345 ALA A N 1
ATOM 2603 C CA . ALA A 1 345 ? -46.742 -13.494 66.109 1.00 95.06 345 ALA A CA 1
ATOM 2604 C C . ALA A 1 345 ? -46.034 -13.338 67.463 1.00 95.06 345 ALA A C 1
ATOM 2606 O O . ALA A 1 345 ? -46.571 -13.745 68.491 1.00 95.06 345 ALA A O 1
ATOM 2607 N N . ILE A 1 346 ? -44.850 -12.713 67.486 1.00 95.81 346 ILE A N 1
ATOM 2608 C CA . ILE A 1 346 ? -44.141 -12.399 68.737 1.00 95.81 346 ILE A CA 1
ATOM 2609 C C . ILE A 1 346 ? -44.947 -11.397 69.575 1.00 95.81 346 ILE A C 1
ATOM 2611 O O . ILE A 1 346 ? -45.062 -11.574 70.786 1.00 95.81 346 ILE A O 1
ATOM 2615 N N . GLN A 1 347 ? -45.540 -10.372 68.952 1.00 94.62 347 GLN A N 1
ATOM 2616 C CA . GLN A 1 347 ? -46.409 -9.415 69.651 1.00 94.62 347 GLN A CA 1
ATOM 2617 C C . GLN A 1 347 ? -47.666 -10.088 70.222 1.00 94.62 347 GLN A C 1
ATOM 2619 O O . GLN A 1 347 ? -48.064 -9.801 71.349 1.00 94.62 347 GLN A O 1
ATOM 2624 N N . GLU A 1 348 ? -48.292 -10.989 69.466 1.00 94.69 348 GLU A N 1
ATOM 2625 C CA . GLU A 1 348 ? -49.445 -11.770 69.919 1.00 94.69 348 GLU A CA 1
ATOM 2626 C C . GLU A 1 348 ? -49.079 -12.720 71.065 1.00 94.69 348 GLU A C 1
ATOM 2628 O O . GLU A 1 348 ? -49.832 -12.833 72.033 1.00 94.69 348 GLU A O 1
ATOM 2633 N N . LEU A 1 349 ? -47.914 -13.371 70.991 1.00 94.50 349 LEU A N 1
ATOM 2634 C CA . LEU A 1 349 ? -47.397 -14.229 72.054 1.00 94.50 349 LEU A CA 1
ATOM 2635 C C . LEU A 1 349 ? -47.134 -13.433 73.337 1.00 94.50 349 LEU A C 1
ATOM 2637 O O . LEU A 1 349 ? -47.564 -13.865 74.402 1.00 94.50 349 LEU A O 1
ATOM 2641 N N . ALA A 1 350 ? -46.489 -12.267 73.236 1.00 93.88 350 ALA A N 1
ATOM 2642 C CA . ALA A 1 350 ? -46.231 -11.393 74.380 1.00 93.88 350 ALA A CA 1
ATOM 2643 C C . ALA A 1 350 ? -47.536 -10.993 75.087 1.00 93.88 350 ALA A C 1
ATOM 2645 O O . ALA A 1 350 ? -47.662 -11.191 76.290 1.00 93.88 350 ALA A O 1
ATOM 2646 N N . LYS A 1 351 ? -48.558 -10.567 74.332 1.00 92.44 351 LYS A N 1
ATOM 2647 C CA . LYS A 1 351 ? -49.886 -10.261 74.894 1.00 92.44 351 LYS A CA 1
ATOM 2648 C C . LYS A 1 351 ? -50.546 -11.471 75.557 1.00 92.44 351 LYS A C 1
ATOM 2650 O O . LYS A 1 351 ? -51.227 -11.332 76.569 1.00 92.44 351 LYS A O 1
ATOM 2655 N N . LYS A 1 352 ? -50.404 -12.672 74.982 1.00 91.50 352 LYS A N 1
ATOM 2656 C CA . LYS A 1 352 ? -50.927 -13.904 75.601 1.00 91.50 352 LYS A CA 1
ATOM 2657 C C . LYS A 1 352 ? -50.220 -14.211 76.923 1.00 91.50 352 LYS A C 1
ATOM 2659 O O . LYS A 1 352 ? -50.893 -14.666 77.840 1.00 91.50 352 LYS A O 1
ATOM 2664 N N . LEU A 1 353 ? -48.912 -13.966 77.013 1.00 91.62 353 LEU A N 1
ATOM 2665 C CA . LEU A 1 353 ? -48.136 -14.133 78.244 1.00 91.62 353 LEU A CA 1
ATOM 2666 C C . LEU A 1 353 ? -48.536 -13.104 79.310 1.00 91.62 353 LEU A C 1
ATOM 2668 O O . LEU A 1 353 ? -48.820 -13.507 80.429 1.00 91.62 353 LEU A O 1
ATOM 2672 N N . GLU A 1 354 ? -48.684 -11.826 78.953 1.00 89.25 354 GLU A N 1
ATOM 2673 C CA . GLU A 1 354 ? -49.179 -10.781 79.871 1.00 89.25 354 GLU A CA 1
ATOM 2674 C C . GLU A 1 354 ? -50.554 -11.152 80.458 1.00 89.25 354 GLU A C 1
ATOM 2676 O O . GLU A 1 354 ? -50.751 -11.139 81.669 1.00 89.25 354 GLU A O 1
ATOM 2681 N N . ASN A 1 355 ? -51.485 -11.620 79.619 1.00 84.12 355 ASN A N 1
ATOM 2682 C CA . ASN A 1 355 ? -52.809 -12.076 80.067 1.00 84.12 355 ASN A CA 1
ATOM 2683 C C . ASN A 1 355 ? -52.781 -13.346 80.944 1.00 84.12 355 ASN A C 1
ATOM 2685 O O . ASN A 1 355 ? -53.783 -13.668 81.588 1.00 84.12 355 ASN A O 1
ATOM 2689 N N . LEU A 1 356 ? -51.692 -14.121 80.904 1.00 85.69 356 LEU A N 1
ATOM 2690 C CA . LEU A 1 356 ? -51.473 -15.276 81.779 1.00 85.69 356 LEU A CA 1
ATOM 2691 C C . LEU A 1 356 ? -50.819 -14.868 83.102 1.00 85.69 356 LEU A C 1
ATOM 2693 O O . LEU A 1 356 ? 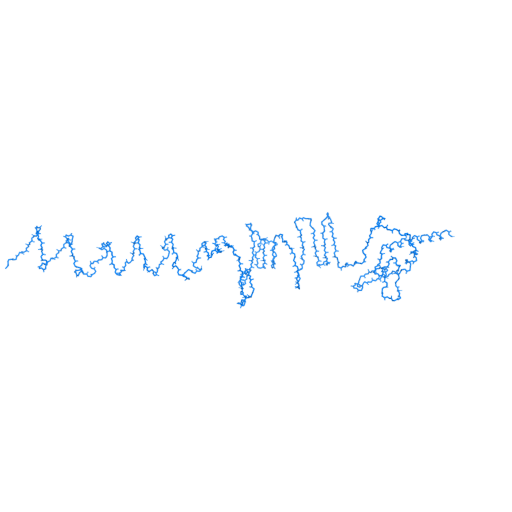-51.042 -15.552 84.091 1.00 85.69 356 LEU A O 1
ATOM 2697 N N . GLU A 1 357 ? -50.044 -13.782 83.122 1.00 76.56 357 GLU A N 1
ATOM 2698 C CA . GLU A 1 357 ? -49.427 -13.212 84.328 1.00 76.56 357 GLU A CA 1
ATOM 2699 C C . GLU A 1 357 ? -50.408 -12.342 85.141 1.00 76.56 357 GLU A C 1
ATOM 2701 O O . GLU A 1 357 ? -50.232 -12.182 86.346 1.00 76.56 357 GLU A O 1
ATOM 2706 N N . GLU A 1 358 ? -51.466 -11.818 84.511 1.00 64.94 358 GLU A N 1
ATOM 2707 C CA . GLU A 1 358 ? -52.560 -11.086 85.175 1.00 64.94 358 GLU A CA 1
ATOM 2708 C C . GLU A 1 358 ? -53.657 -11.992 85.786 1.00 64.94 358 GLU A C 1
ATOM 2710 O O . GLU A 1 358 ? -54.593 -11.488 86.416 1.00 64.94 358 GLU A O 1
ATOM 2715 N N . LYS A 1 359 ? -53.562 -13.318 85.617 1.00 53.00 359 LYS A N 1
ATOM 2716 C CA . LYS A 1 359 ? -54.439 -14.328 86.239 1.00 53.00 359 LYS A CA 1
ATOM 2717 C C . LYS A 1 359 ? -53.721 -15.073 87.352 1.00 53.00 359 LYS A C 1
ATOM 2719 O O . LYS A 1 359 ? -54.409 -15.378 88.354 1.00 53.00 359 LYS A O 1
#